Protein AF-A0A4V3CX20-F1 (afdb_monomer_lite)

Radius of gyration: 22.32 Å; chains: 1; bounding box: 98×39×60 Å

Secondary structure (DSSP, 8-state):
-------PPP----HHHHHHHHHHHHHHHHHHH---B--HHHHHHHHS-GGG----GGGGGGG--HHHHHHHHHHHTTS-HHHHHHHHHHHHHHHHHHHHHHHHHHHH-HHHHHHHHHHHHTSSHHHHHHHTBTBTHHHHHHHHHHHHH---HHHHHHHHHHHHHH-HHHHHHHHHHHHHHH--PPTTHHHHHHHHHHHHHHHHHHTSSSS---HHHHHTTSTTHHHHHHHHHHHHHHHHHHTTHHHHIIIII---HHHHHHHHHHHHHHHHHT-HHHHHHHHTHHHHHHHHHHHHHHHHHHHHH-HHHHHHHHHHHHHHHHHHHHHHHHHHHHHHHHHHHHHTTS---

pLDDT: mean 72.07, std 17.19, range [31.77, 97.44]

Organism: NCBI:txid70586

Sequence (349 aa):
MNTAHSVAPPRHPVGRHTHHLVILCLLAWLCLHGVAFTDFREFKLLLAPWSQVTLPPEKQYLYSSPWLAGLGRLVSTLLSPSLSYAALCALGLLLLASVLHKSFLREHGENEAWIAWLLLMATPLPMVWLQWIGKSDTYLLSAWLLMRLTNRPVIHAALAMVMVLCHRELALLILMMDVLLSRRLRPGTLVGALTGIGLMALYHHVVLEAAPMGRIAYATQDRWSIPLGNLSVWPAMLACSMSWFWITAIAFCRPGWRDAIVLLACMAVAAMTLDFTRVFGLLSMPWILDLLQRGVPAAAHAARTSRLWHAGIILLAIMPSAQLINFEVKGSRSLDNITMMLGAVHKTP

Foldseek 3Di:
DDDDPPPDPDDDPQQPVLVVVLVVCVVVVCVQQPFAADDLVVLVLLLPDLQPNDDDLQCVQVVLQVLLSVQLNVVCVPDPSVVSQVVQLVVLVVLLSVLLLVLLCVLPNRLLSSVLSLLVLLFCLVVLVRNHRSALQSVLNSLVSVCVVDQDLVSLLQSLLSNCSRPLVLSVLLLVLLCLLVVDDRHNNVNSSVVSVVVSVVCCPRRNDDDRCPLLNVCVVVVPPLLVVCVVCLVVLVCLRGPCSVVLLCVFVVDDVSLVVLVVVLSVVCSSNVNSNVSSSRSCPSVSVVSSSRRSVVLSVVVVVDVVSVVVSVVSSSPSSVVVCVCCVCVVVVVVVVCVVVVVPPDDD

Structure (mmCIF, N/CA/C/O backbone):
data_AF-A0A4V3CX20-F1
#
_entry.id   AF-A0A4V3CX20-F1
#
loop_
_atom_site.group_PDB
_atom_site.id
_atom_site.type_symbol
_atom_site.label_atom_id
_atom_site.label_alt_id
_atom_site.label_comp_id
_atom_site.label_asym_id
_atom_site.label_entity_id
_atom_site.label_seq_id
_atom_site.pdbx_PDB_ins_code
_atom_site.Cartn_x
_atom_site.Cartn_y
_atom_site.Cartn_z
_atom_site.occupancy
_atom_site.B_iso_or_equiv
_atom_site.auth_seq_id
_atom_site.auth_comp_id
_atom_site.auth_asym_id
_atom_site.auth_atom_id
_atom_site.pdbx_PDB_model_num
ATOM 1 N N . MET A 1 1 ? -46.475 4.917 34.624 1.00 40.53 1 MET A N 1
ATOM 2 C CA . MET A 1 1 ? -46.122 5.065 33.196 1.00 40.53 1 MET A CA 1
ATOM 3 C C . MET A 1 1 ? -45.064 6.155 33.095 1.00 40.53 1 MET A C 1
ATOM 5 O O . MET A 1 1 ? -45.414 7.318 33.191 1.00 40.53 1 MET A O 1
ATOM 9 N N . ASN A 1 2 ? -43.782 5.784 33.007 1.00 35.72 2 ASN A N 1
ATOM 10 C CA . ASN A 1 2 ? -42.674 6.731 32.829 1.00 35.72 2 ASN A CA 1
ATOM 11 C C . ASN A 1 2 ? -42.249 6.709 31.360 1.00 35.72 2 ASN A C 1
ATOM 13 O O . ASN A 1 2 ? -41.608 5.763 30.907 1.00 35.72 2 ASN A O 1
ATOM 17 N N . THR A 1 3 ? -42.627 7.742 30.613 1.00 43.41 3 THR A N 1
ATOM 18 C CA . THR A 1 3 ? -42.123 8.013 29.267 1.00 43.41 3 THR A CA 1
ATOM 19 C C . THR A 1 3 ? -40.720 8.596 29.385 1.00 43.41 3 THR A C 1
ATOM 21 O O . THR A 1 3 ? -40.540 9.795 29.589 1.00 43.41 3 THR A O 1
ATOM 24 N N . ALA A 1 4 ? -39.709 7.732 29.293 1.00 39.28 4 ALA A N 1
ATOM 25 C CA . ALA A 1 4 ? -38.327 8.157 29.143 1.00 39.28 4 ALA A CA 1
ATOM 26 C C . ALA A 1 4 ? -38.177 8.865 27.787 1.00 39.28 4 ALA A C 1
ATOM 28 O O . ALA A 1 4 ? -38.135 8.228 26.733 1.00 39.28 4 ALA A O 1
ATOM 29 N N . HIS A 1 5 ? -38.131 10.197 27.812 1.00 42.59 5 HIS A N 1
ATOM 30 C CA . HIS A 1 5 ? -37.746 10.997 26.659 1.00 42.59 5 HIS A CA 1
ATOM 31 C C . HIS A 1 5 ? -36.288 10.679 26.313 1.00 42.59 5 HIS A C 1
ATOM 33 O O . HIS A 1 5 ? -35.362 11.060 27.027 1.00 42.59 5 HIS A O 1
ATOM 39 N N . SER A 1 6 ? -36.091 9.957 25.210 1.00 38.28 6 SER A N 1
ATOM 40 C CA . SER A 1 6 ? -34.792 9.785 24.562 1.00 38.28 6 SER A CA 1
ATOM 41 C C . SER A 1 6 ? -34.316 11.165 24.093 1.00 38.28 6 SER A C 1
ATOM 43 O O . SER A 1 6 ? -34.732 11.657 23.041 1.00 38.28 6 SER A O 1
ATOM 45 N N . VAL A 1 7 ? -33.473 11.816 24.894 1.00 45.53 7 VAL A N 1
ATOM 46 C CA . VAL A 1 7 ? -32.754 13.025 24.488 1.00 45.53 7 VAL A CA 1
ATOM 47 C C . VAL A 1 7 ? -31.728 12.595 23.445 1.00 45.53 7 VAL A C 1
ATOM 49 O O . VAL A 1 7 ? -30.746 11.926 23.763 1.00 45.53 7 VAL A O 1
ATOM 52 N N . ALA A 1 8 ? -31.986 12.929 22.180 1.00 44.09 8 ALA A N 1
ATOM 53 C CA . ALA A 1 8 ? -31.024 12.707 21.112 1.00 44.09 8 ALA A CA 1
ATOM 54 C C . ALA A 1 8 ? -29.720 13.454 21.455 1.00 44.09 8 ALA A C 1
ATOM 56 O O . ALA A 1 8 ? -29.782 14.634 21.817 1.00 44.09 8 ALA A O 1
ATOM 57 N N . PRO A 1 9 ? -28.547 12.802 21.372 1.00 42.44 9 PRO A N 1
ATOM 58 C CA . PRO A 1 9 ? -27.292 13.441 21.730 1.00 42.44 9 PRO A CA 1
ATOM 59 C C . PRO A 1 9 ? -27.040 14.667 20.836 1.00 42.44 9 PRO A C 1
ATOM 61 O O . PRO A 1 9 ? -27.362 14.634 19.641 1.00 42.44 9 PRO A O 1
ATOM 64 N N . PRO A 1 10 ? -26.462 15.749 21.388 1.00 41.66 10 PRO A N 1
ATOM 65 C CA . PRO A 1 10 ? -26.184 16.960 20.632 1.00 41.66 10 PRO A CA 1
ATOM 66 C C . PRO A 1 10 ? -25.238 16.645 19.470 1.00 41.66 10 PRO A C 1
ATOM 68 O O . PRO A 1 10 ? -24.125 16.146 19.652 1.00 41.66 10 PRO A O 1
ATOM 71 N N . ARG A 1 11 ? -25.688 16.943 18.248 1.00 41.25 11 ARG A N 1
ATOM 72 C CA . ARG A 1 11 ? -24.854 16.891 17.046 1.00 41.25 11 ARG A CA 1
ATOM 73 C C . ARG A 1 11 ? -23.914 18.093 17.074 1.00 41.25 11 ARG A C 1
ATOM 75 O O . ARG A 1 11 ? -24.279 19.174 16.623 1.00 41.25 11 ARG A O 1
ATOM 82 N N . HIS A 1 12 ? -22.717 17.928 17.629 1.00 42.38 12 HIS A N 1
ATOM 83 C CA . HIS A 1 12 ? -21.677 18.939 17.466 1.00 42.38 12 HIS A CA 1
ATOM 84 C C . HIS A 1 12 ? -21.276 19.028 15.979 1.00 42.38 12 HIS A C 1
ATOM 86 O O . HIS A 1 12 ? -21.091 17.989 15.339 1.00 42.38 12 HIS A O 1
ATOM 92 N N . PRO A 1 13 ? -21.124 20.239 15.413 1.00 43.12 13 PRO A N 1
ATOM 93 C CA . PRO A 1 13 ? -20.721 20.447 14.025 1.00 43.12 13 PRO A CA 1
ATOM 94 C C . PRO A 1 13 ? -19.209 20.204 13.873 1.00 43.12 13 PRO A C 1
ATOM 96 O O . PRO A 1 13 ? -18.426 21.129 13.688 1.00 43.12 13 PRO A O 1
ATOM 99 N N . VAL A 1 14 ? -18.772 18.951 14.006 1.00 51.47 14 VAL A N 1
ATOM 100 C CA . VAL A 1 14 ? -17.345 18.570 13.971 1.00 51.47 14 VAL A CA 1
ATOM 101 C C . VAL A 1 14 ? -16.867 18.254 12.541 1.00 51.47 14 VAL A C 1
ATOM 103 O O . VAL A 1 14 ? -15.674 18.346 12.254 1.00 51.47 14 VAL A O 1
ATOM 106 N N . GLY A 1 15 ? -17.785 17.982 11.606 1.00 47.34 15 GLY A N 1
ATOM 107 C CA . GLY A 1 15 ? -17.471 17.418 10.285 1.00 47.34 15 GLY A CA 1
ATOM 108 C C . GLY A 1 15 ? -16.623 18.274 9.332 1.00 47.34 15 GLY A C 1
ATOM 109 O O . GLY A 1 15 ? -15.904 17.725 8.503 1.00 47.34 15 GLY A O 1
ATOM 110 N N . ARG A 1 16 ? -16.638 19.615 9.428 1.00 52.19 16 ARG A N 1
ATOM 111 C CA . ARG A 1 16 ? -15.792 20.468 8.556 1.00 52.19 16 ARG A CA 1
ATOM 112 C C . ARG A 1 16 ? -14.373 20.667 9.085 1.00 52.19 16 ARG A C 1
ATOM 114 O O . ARG A 1 16 ? -13.449 20.830 8.295 1.00 52.19 16 ARG A O 1
ATOM 121 N N . HIS A 1 17 ? -14.176 20.639 10.400 1.00 55.44 17 HIS A N 1
ATOM 122 C CA . HIS A 1 17 ? -12.866 20.912 10.998 1.00 55.44 17 HIS A CA 1
ATOM 123 C C . HIS A 1 17 ? -11.915 19.710 10.907 1.00 55.44 17 HIS A C 1
ATOM 125 O O . HIS A 1 17 ? -10.703 19.892 10.788 1.00 55.44 17 HIS A O 1
ATOM 131 N N . THR A 1 18 ? -12.449 18.488 10.883 1.00 57.91 18 THR A N 1
ATOM 132 C CA . THR A 1 18 ? -11.672 17.240 10.796 1.00 57.91 18 THR A CA 1
ATOM 133 C C . THR A 1 18 ? -10.906 17.096 9.482 1.00 57.91 18 THR A C 1
ATOM 135 O O . THR A 1 18 ? -9.748 16.685 9.505 1.00 57.91 18 THR A O 1
ATOM 138 N N . HIS A 1 19 ? -11.484 17.494 8.344 1.00 58.81 19 HIS A N 1
ATOM 139 C CA . HIS A 1 19 ? -10.785 17.463 7.052 1.00 58.81 19 HIS A CA 1
ATOM 140 C C . HIS A 1 19 ? -9.561 18.390 7.019 1.00 58.81 19 HIS A C 1
ATOM 142 O O . HIS A 1 19 ? -8.488 17.976 6.580 1.00 58.81 19 HIS A O 1
ATOM 148 N N . HIS A 1 20 ? -9.693 19.622 7.521 1.00 66.06 20 HIS A N 1
ATOM 149 C CA . HIS A 1 20 ? -8.578 20.571 7.576 1.00 66.06 20 HIS A CA 1
ATOM 150 C C . HIS A 1 20 ? -7.470 20.104 8.522 1.00 66.06 20 HIS A C 1
ATOM 152 O O . HIS A 1 20 ? -6.298 20.242 8.189 1.00 66.06 20 HIS A O 1
ATOM 158 N N . LEU A 1 21 ? -7.824 19.496 9.659 1.00 63.50 21 LEU A N 1
ATOM 159 C CA . LEU A 1 21 ? -6.859 18.925 10.602 1.00 63.50 21 LEU A CA 1
ATOM 160 C C . LEU A 1 21 ? -6.081 17.751 10.002 1.00 63.50 21 LEU A C 1
ATOM 162 O O . LEU A 1 21 ? -4.868 17.706 10.155 1.00 63.50 21 LEU A O 1
ATOM 166 N N . VAL A 1 22 ? -6.737 16.843 9.271 1.00 63.81 22 VAL A N 1
ATOM 167 C CA . VAL A 1 22 ? -6.047 15.735 8.584 1.00 63.81 22 VAL A CA 1
ATOM 168 C C . VAL A 1 22 ? -5.058 16.268 7.547 1.00 63.81 22 VAL A C 1
ATOM 170 O O . VAL A 1 22 ? -3.918 15.810 7.507 1.00 63.81 22 VAL A O 1
ATOM 173 N N . ILE A 1 23 ? -5.463 17.263 6.750 1.00 68.56 23 ILE A N 1
ATOM 174 C CA . ILE A 1 23 ? -4.584 17.909 5.765 1.00 68.56 23 ILE A CA 1
ATOM 175 C C . ILE A 1 23 ? -3.411 18.604 6.463 1.00 68.56 23 ILE A C 1
ATOM 177 O O . ILE A 1 23 ? -2.271 18.416 6.056 1.00 68.56 23 ILE A O 1
ATOM 181 N N . LEU A 1 24 ? -3.665 19.365 7.530 1.00 66.88 24 LEU A N 1
ATOM 182 C CA . LEU A 1 24 ? -2.620 20.044 8.299 1.00 66.88 24 LEU A CA 1
ATOM 183 C C . LEU A 1 24 ? -1.659 19.054 8.961 1.00 66.88 24 LEU A C 1
ATOM 185 O O . LEU A 1 24 ? -0.458 19.290 8.926 1.00 66.88 24 LEU A O 1
ATOM 189 N N . CYS A 1 25 ? -2.149 17.939 9.509 1.00 63.06 25 CYS A N 1
ATOM 190 C CA . CYS A 1 25 ? -1.306 16.874 10.044 1.00 63.06 25 CYS A CA 1
ATOM 191 C C . CYS A 1 25 ? -0.443 16.255 8.945 1.00 63.06 25 CYS A C 1
ATOM 193 O O . CYS A 1 25 ? 0.761 16.164 9.130 1.00 63.06 25 CYS A O 1
ATOM 195 N N . LEU A 1 26 ? -1.021 15.895 7.794 1.00 65.06 26 LEU A N 1
ATOM 196 C CA . LEU A 1 26 ? -0.272 15.372 6.645 1.00 65.06 26 LEU A CA 1
ATOM 197 C C . LEU A 1 26 ? 0.789 16.363 6.155 1.00 65.06 26 LEU A C 1
ATOM 199 O O . LEU A 1 26 ? 1.921 15.960 5.924 1.00 65.06 26 LEU A O 1
ATOM 203 N N . LEU A 1 27 ? 0.452 17.649 6.028 1.00 66.50 27 LEU A N 1
ATOM 204 C CA . LEU A 1 27 ? 1.383 18.692 5.592 1.00 66.50 27 LEU A CA 1
ATOM 205 C C . LEU A 1 27 ? 2.490 18.942 6.617 1.00 66.50 27 LEU A C 1
ATOM 207 O O . LEU A 1 27 ? 3.657 18.951 6.247 1.00 66.50 27 LEU A O 1
ATOM 211 N N . ALA A 1 28 ? 2.148 19.100 7.898 1.00 61.78 28 ALA A N 1
ATOM 212 C CA . ALA A 1 28 ? 3.130 19.266 8.967 1.00 61.78 28 ALA A CA 1
ATOM 213 C C . ALA A 1 28 ? 4.075 18.062 9.029 1.00 61.78 28 ALA A C 1
ATOM 215 O O . ALA A 1 28 ? 5.284 18.220 9.161 1.00 61.78 28 ALA A O 1
ATOM 216 N N . TRP A 1 29 ? 3.526 16.864 8.863 1.00 62.47 29 TRP A N 1
ATOM 217 C CA . TRP A 1 29 ? 4.267 15.616 8.877 1.00 62.47 29 TRP A CA 1
ATOM 218 C C . TRP A 1 29 ? 5.169 15.464 7.631 1.00 62.47 29 TRP A C 1
ATOM 220 O O . TRP A 1 29 ? 6.343 15.126 7.768 1.00 62.47 29 TRP A O 1
ATOM 230 N N . LEU A 1 30 ? 4.701 15.847 6.434 1.00 62.62 30 LEU A N 1
ATOM 231 C CA . LEU A 1 30 ? 5.526 15.959 5.217 1.00 62.62 30 LEU A CA 1
ATOM 232 C C . LEU A 1 30 ? 6.663 16.984 5.376 1.00 62.62 30 LEU A C 1
ATOM 234 O O . LEU A 1 30 ? 7.795 16.712 4.979 1.00 62.62 30 LEU A O 1
ATOM 238 N N . CYS A 1 31 ? 6.385 18.152 5.965 1.00 57.69 31 CYS A N 1
ATOM 239 C CA . CYS A 1 31 ? 7.386 19.193 6.211 1.00 57.69 31 CYS A CA 1
ATOM 240 C C . CYS A 1 31 ? 8.447 18.761 7.234 1.00 57.69 31 CYS A C 1
ATOM 242 O O . CYS A 1 31 ? 9.615 19.102 7.071 1.00 57.69 31 CYS A O 1
ATOM 244 N N . LEU A 1 32 ? 8.053 18.020 8.274 1.00 49.81 32 LEU A N 1
ATOM 245 C CA . LEU A 1 32 ? 8.958 17.552 9.328 1.00 49.81 32 LEU A CA 1
ATOM 246 C C . LEU A 1 32 ? 9.881 16.417 8.869 1.00 49.81 32 LEU A C 1
ATOM 248 O O . LEU A 1 32 ? 10.988 16.295 9.392 1.00 49.81 32 LEU A O 1
ATOM 252 N N . HIS A 1 33 ? 9.438 15.575 7.931 1.00 45.16 33 HIS A N 1
ATOM 253 C CA . HIS A 1 33 ? 10.165 14.353 7.560 1.00 45.16 33 HIS A CA 1
ATOM 254 C C . HIS A 1 33 ? 10.791 14.388 6.166 1.00 45.16 33 HIS A C 1
ATOM 256 O O . HIS A 1 33 ? 11.693 13.599 5.892 1.00 45.16 33 HIS A O 1
ATOM 262 N N . GLY A 1 34 ? 10.384 15.331 5.314 1.00 40.91 34 GLY A N 1
ATOM 263 C CA . GLY A 1 34 ? 10.832 15.388 3.929 1.00 40.91 34 GLY A CA 1
ATOM 264 C C . GLY A 1 34 ? 10.252 14.251 3.083 1.00 40.91 34 GLY A C 1
ATOM 265 O O . GLY A 1 34 ? 9.611 13.328 3.578 1.00 40.91 34 GLY A O 1
ATOM 266 N N . VAL A 1 35 ? 10.458 14.333 1.770 1.00 49.09 35 VAL A N 1
ATOM 267 C CA . VAL A 1 35 ? 10.030 13.307 0.813 1.00 49.09 35 VAL A CA 1
ATOM 268 C C . VAL A 1 35 ? 11.269 12.720 0.155 1.00 49.09 35 VAL A C 1
ATOM 270 O O . VAL A 1 35 ? 11.997 13.429 -0.539 1.00 49.09 35 VAL A O 1
ATOM 273 N N . ALA A 1 36 ? 11.498 11.425 0.358 1.00 44.78 36 ALA A N 1
ATOM 274 C CA . ALA A 1 36 ? 12.501 10.682 -0.387 1.00 44.78 36 ALA A CA 1
ATOM 275 C C . ALA A 1 36 ? 11.850 10.158 -1.671 1.00 44.78 36 ALA A C 1
ATOM 277 O O . ALA A 1 36 ? 11.030 9.243 -1.664 1.00 44.78 36 ALA A O 1
ATOM 278 N N . PHE A 1 37 ? 12.185 10.791 -2.792 1.00 52.16 37 PHE A N 1
ATOM 279 C CA . PHE A 1 37 ? 11.779 10.301 -4.101 1.00 52.16 37 PHE A CA 1
ATOM 280 C C . PHE A 1 37 ? 12.699 9.158 -4.511 1.00 52.16 37 PHE A C 1
ATOM 282 O O . PHE A 1 37 ? 13.922 9.277 -4.426 1.00 52.16 37 PHE A O 1
ATOM 289 N N . THR A 1 38 ? 12.123 8.079 -5.031 1.00 57.31 38 THR A N 1
ATOM 290 C CA . THR A 1 38 ? 12.925 7.084 -5.747 1.00 57.31 38 THR A CA 1
ATOM 291 C C . THR A 1 38 ? 13.560 7.692 -6.999 1.00 57.31 38 THR A C 1
ATOM 293 O O . THR A 1 38 ? 13.106 8.722 -7.506 1.00 57.31 38 THR A O 1
ATOM 296 N N . ASP A 1 39 ? 14.682 7.117 -7.437 1.00 65.81 39 ASP A N 1
ATOM 297 C CA . ASP A 1 39 ? 15.584 7.753 -8.396 1.00 65.81 39 ASP A CA 1
ATOM 298 C C . ASP A 1 39 ? 14.867 8.045 -9.729 1.00 65.81 39 ASP A C 1
ATOM 300 O O . ASP A 1 39 ? 14.518 7.154 -10.502 1.00 65.81 39 ASP A O 1
ATOM 304 N N . PHE A 1 40 ? 14.645 9.331 -10.009 1.00 71.62 40 PHE A N 1
ATOM 305 C CA . PHE A 1 40 ? 14.033 9.836 -11.241 1.00 71.62 40 PHE A CA 1
ATOM 306 C C . PHE A 1 40 ? 14.725 9.311 -12.512 1.00 71.62 40 PHE A C 1
ATOM 308 O O . PHE A 1 40 ? 14.101 9.222 -13.575 1.00 71.62 40 PHE A O 1
ATOM 315 N N . ARG A 1 41 ? 16.009 8.940 -12.421 1.00 71.69 41 ARG A N 1
ATOM 316 C CA . ARG A 1 41 ? 16.748 8.305 -13.518 1.00 71.69 41 ARG A CA 1
ATOM 317 C C . ARG A 1 41 ? 16.142 6.951 -13.887 1.00 71.69 41 ARG A C 1
ATOM 319 O O . ARG A 1 41 ? 15.973 6.683 -15.073 1.00 71.69 41 ARG A O 1
ATOM 326 N N . GLU A 1 42 ? 15.739 6.154 -12.900 1.00 70.44 42 GLU A N 1
ATOM 327 C CA . GLU A 1 42 ? 15.059 4.869 -13.107 1.00 70.44 42 GLU A CA 1
ATOM 328 C C . GLU A 1 42 ? 13.700 5.062 -13.789 1.00 70.44 42 GLU A C 1
ATOM 330 O O . GLU A 1 42 ? 13.357 4.339 -14.722 1.00 70.44 42 GLU A O 1
ATOM 335 N N . PHE A 1 43 ? 12.944 6.086 -13.377 1.00 75.75 43 PHE A N 1
ATOM 336 C CA . PHE A 1 43 ? 11.669 6.418 -14.014 1.00 75.75 43 PHE A CA 1
ATOM 337 C C . PHE A 1 43 ? 11.846 6.771 -15.497 1.00 75.75 43 PHE A C 1
ATOM 339 O O . PHE A 1 43 ? 11.089 6.286 -16.332 1.00 75.75 43 PHE A O 1
ATOM 346 N N . LYS A 1 44 ? 12.872 7.556 -15.854 1.00 78.69 44 LYS A N 1
ATOM 347 C CA . LYS A 1 44 ? 13.166 7.884 -17.261 1.00 78.69 44 LYS A CA 1
ATOM 348 C C . LYS A 1 44 ? 13.471 6.652 -18.109 1.00 78.69 44 LYS A C 1
ATOM 350 O O . LYS A 1 44 ? 13.015 6.596 -19.249 1.00 78.69 44 LYS A O 1
ATOM 355 N N . LEU A 1 45 ? 14.209 5.681 -17.568 1.00 76.25 45 LEU A N 1
ATOM 356 C CA . LEU A 1 45 ? 14.510 4.432 -18.276 1.00 76.25 45 LEU A CA 1
ATOM 357 C C . LEU A 1 45 ? 13.226 3.665 -18.621 1.00 76.25 45 LEU A C 1
ATOM 359 O O . LEU A 1 45 ? 13.096 3.155 -19.727 1.00 76.25 45 LEU A O 1
ATOM 363 N N . LEU A 1 46 ? 12.239 3.666 -17.721 1.00 73.50 46 LEU A N 1
ATOM 364 C CA . LEU A 1 46 ? 10.940 3.016 -17.937 1.00 73.50 46 LEU A CA 1
ATOM 365 C C . LEU A 1 46 ? 10.051 3.704 -18.988 1.00 73.50 46 LEU A C 1
ATOM 367 O O . LEU A 1 46 ? 9.109 3.090 -19.500 1.00 73.50 46 LEU A O 1
ATOM 371 N N . LEU A 1 47 ? 10.326 4.968 -19.324 1.00 80.62 47 LEU A N 1
ATOM 372 C CA . LEU A 1 47 ? 9.601 5.685 -20.376 1.00 80.62 47 LEU A CA 1
ATOM 373 C C . LEU A 1 47 ? 10.078 5.304 -21.784 1.00 80.62 47 LEU A C 1
ATOM 375 O O . LEU A 1 47 ? 9.301 5.433 -22.734 1.00 80.62 47 LEU A O 1
ATOM 379 N N . ALA A 1 48 ? 11.311 4.803 -21.926 1.00 76.75 48 ALA A N 1
ATOM 380 C CA . ALA A 1 48 ? 11.861 4.371 -23.210 1.00 76.75 48 ALA A CA 1
ATOM 381 C C . ALA A 1 48 ? 10.987 3.276 -23.852 1.00 76.75 48 ALA A C 1
ATOM 383 O O . ALA A 1 48 ? 10.358 2.512 -23.109 1.00 76.75 48 ALA A O 1
ATOM 384 N N . PRO A 1 49 ? 10.895 3.194 -25.203 1.00 74.69 49 PRO A N 1
ATOM 385 C CA . PRO A 1 49 ? 10.251 2.096 -25.941 1.00 74.69 49 PRO A CA 1
ATOM 386 C C . PRO A 1 49 ? 10.528 0.746 -25.275 1.00 74.69 49 PRO A C 1
ATOM 388 O O . PRO A 1 49 ? 11.679 0.449 -25.001 1.00 74.69 49 PRO A O 1
ATOM 391 N N . TRP A 1 50 ? 9.501 -0.052 -24.964 1.00 73.94 50 TRP A N 1
ATOM 392 C CA . TRP A 1 50 ? 9.684 -1.307 -24.212 1.00 73.94 50 TRP A CA 1
ATOM 393 C C . TRP A 1 50 ? 10.647 -2.273 -24.907 1.00 73.94 50 TRP A C 1
ATOM 395 O O . TRP A 1 50 ? 11.425 -2.936 -24.240 1.00 73.94 50 TRP A O 1
ATOM 405 N N . SER A 1 51 ? 10.681 -2.251 -26.239 1.00 67.88 51 SER A N 1
ATOM 406 C CA . SER A 1 51 ? 11.649 -2.977 -27.067 1.00 67.88 51 SER A CA 1
ATOM 407 C C . SER A 1 51 ? 13.093 -2.457 -26.980 1.00 67.88 51 SER A C 1
ATOM 409 O O . SER A 1 51 ? 13.975 -3.010 -27.621 1.00 67.88 51 SER A O 1
ATOM 411 N N . GLN A 1 52 ? 13.332 -1.354 -26.270 1.00 67.94 52 GLN A N 1
ATOM 412 C CA . GLN A 1 52 ? 14.630 -0.693 -26.094 1.00 67.94 52 GLN A CA 1
ATOM 413 C C . GLN A 1 52 ? 15.034 -0.609 -24.613 1.00 67.94 52 GLN A C 1
ATOM 415 O O . GLN A 1 52 ? 16.060 -0.013 -24.289 1.00 67.94 52 GLN A O 1
ATOM 420 N N . VAL A 1 53 ? 14.236 -1.174 -23.698 1.00 69.88 53 VAL A N 1
ATOM 421 C CA . VAL A 1 53 ? 14.566 -1.215 -22.269 1.00 69.88 53 VAL A CA 1
ATOM 422 C C . VAL A 1 53 ? 15.564 -2.350 -22.032 1.00 69.88 53 VAL A C 1
ATOM 424 O O . VAL A 1 53 ? 15.201 -3.452 -21.639 1.00 69.88 53 VAL A O 1
ATOM 427 N N . THR A 1 54 ? 16.848 -2.079 -22.258 1.00 67.12 54 THR A N 1
ATOM 428 C CA . THR A 1 54 ? 17.938 -2.983 -21.868 1.00 67.12 54 THR A CA 1
ATOM 429 C C . THR A 1 54 ? 18.369 -2.663 -20.442 1.00 67.12 54 THR A C 1
ATOM 431 O O . THR A 1 54 ? 19.095 -1.696 -20.195 1.00 67.12 54 THR A O 1
ATOM 434 N N . LEU A 1 55 ? 17.891 -3.458 -19.487 1.00 66.44 55 LEU A N 1
ATOM 435 C CA . LEU A 1 55 ? 18.287 -3.368 -18.084 1.00 66.44 55 LEU A CA 1
ATOM 436 C C . LEU A 1 55 ? 19.267 -4.496 -17.746 1.00 66.44 55 LEU A C 1
ATOM 438 O O . LEU A 1 55 ? 19.022 -5.634 -18.156 1.00 66.44 55 LEU A O 1
ATOM 442 N N . PRO A 1 56 ? 20.322 -4.223 -16.954 1.00 66.44 56 PRO A N 1
ATOM 443 C CA . PRO A 1 56 ? 21.189 -5.276 -16.443 1.00 66.44 56 PRO A CA 1
ATOM 444 C C . PRO A 1 56 ? 20.355 -6.356 -15.728 1.00 66.44 56 PRO A C 1
ATOM 446 O O . PRO A 1 56 ? 19.483 -5.979 -14.930 1.00 66.44 56 PRO A O 1
ATOM 449 N N . PRO A 1 57 ? 20.570 -7.661 -15.992 1.00 67.62 57 PRO A N 1
ATOM 450 C CA . PRO A 1 57 ? 19.763 -8.755 -15.438 1.00 67.62 57 PRO A CA 1
ATOM 451 C C . PRO A 1 57 ? 19.591 -8.683 -13.917 1.00 67.62 57 PRO A C 1
ATOM 453 O O . PRO A 1 57 ? 18.504 -8.911 -13.385 1.00 67.62 57 PRO A O 1
ATOM 456 N N . GLU A 1 58 ? 20.645 -8.275 -13.214 1.00 63.47 58 GLU A N 1
ATOM 457 C CA . GLU A 1 58 ? 20.677 -8.122 -11.765 1.00 63.47 58 GLU A CA 1
ATOM 458 C C . GLU A 1 58 ? 19.819 -6.963 -11.245 1.00 63.47 58 GLU A C 1
ATOM 460 O O . GLU A 1 58 ? 19.501 -6.937 -10.065 1.00 63.47 58 GLU A O 1
ATOM 465 N N . LYS A 1 59 ? 19.402 -6.018 -12.096 1.00 63.91 59 LYS A N 1
ATOM 466 C CA . LYS A 1 59 ? 18.530 -4.892 -11.718 1.00 63.91 59 LYS A CA 1
ATOM 467 C C . LYS A 1 59 ? 17.092 -5.063 -12.182 1.00 63.91 59 LYS A C 1
ATOM 469 O O . LYS A 1 59 ? 16.226 -4.342 -11.694 1.00 63.91 59 LYS A O 1
ATOM 474 N N . GLN A 1 60 ? 16.800 -6.011 -13.072 1.00 68.12 60 GLN A N 1
ATOM 475 C CA . GLN A 1 60 ? 15.457 -6.199 -13.634 1.00 68.12 60 GLN A CA 1
ATOM 476 C C . GLN A 1 60 ? 14.381 -6.439 -12.564 1.00 68.12 60 GLN A C 1
ATOM 478 O O . GLN A 1 60 ? 13.246 -5.986 -12.720 1.00 68.12 60 GLN A O 1
ATOM 483 N N . TYR A 1 61 ? 14.731 -7.064 -11.432 1.00 65.94 61 TYR A N 1
ATOM 484 C CA . TYR A 1 61 ? 13.791 -7.277 -10.325 1.00 65.94 61 TYR A CA 1
ATOM 485 C C . TYR A 1 61 ? 13.235 -5.962 -9.743 1.00 65.94 61 TYR A C 1
ATOM 487 O O . TYR A 1 61 ? 12.094 -5.937 -9.276 1.00 65.94 61 TYR A O 1
ATOM 495 N N . LEU A 1 62 ? 13.993 -4.858 -9.816 1.00 65.25 62 LEU A N 1
ATOM 496 C CA . LEU A 1 62 ? 13.570 -3.524 -9.363 1.00 65.25 62 LEU A CA 1
ATOM 497 C C . LEU A 1 62 ? 12.506 -2.892 -10.277 1.00 65.25 62 LEU A C 1
ATOM 499 O O . LEU A 1 62 ? 11.797 -1.980 -9.849 1.00 65.25 62 LEU A O 1
ATOM 503 N N . TYR A 1 63 ? 12.371 -3.403 -11.503 1.00 70.06 63 TYR A N 1
ATOM 504 C CA . TYR A 1 63 ? 11.460 -2.930 -12.554 1.00 70.06 63 TYR A CA 1
ATOM 505 C C . TYR A 1 63 ? 10.349 -3.936 -12.863 1.00 70.06 63 TYR A C 1
ATOM 507 O O . TYR A 1 63 ? 9.660 -3.848 -13.880 1.00 70.06 63 TYR A O 1
ATOM 515 N N . SER A 1 64 ? 10.164 -4.898 -11.961 1.00 69.94 64 SER A N 1
ATOM 516 C CA . SER A 1 64 ? 9.181 -5.966 -12.095 1.00 69.94 64 SER A CA 1
ATOM 517 C C . SER A 1 64 ? 7.730 -5.479 -12.023 1.00 69.94 64 SER A C 1
ATOM 519 O O . SER A 1 64 ? 6.852 -6.243 -12.409 1.00 69.94 64 SER A O 1
ATOM 521 N N . SER A 1 65 ? 7.479 -4.237 -11.584 1.00 78.69 65 SER A N 1
ATOM 522 C CA . SER A 1 65 ? 6.153 -3.606 -11.544 1.00 78.69 65 SER A CA 1
ATOM 523 C C . SER A 1 65 ? 5.783 -2.959 -12.891 1.00 78.69 65 SER A C 1
ATOM 525 O O . SER A 1 65 ? 6.261 -1.858 -13.192 1.00 78.69 65 SER A O 1
ATOM 527 N N . PRO A 1 66 ? 4.900 -3.575 -13.702 1.00 83.75 66 PRO A N 1
ATOM 528 C CA . PRO A 1 66 ? 4.397 -2.961 -14.932 1.00 83.75 66 PRO A CA 1
ATOM 529 C C . PRO A 1 66 ? 3.520 -1.727 -14.694 1.00 83.75 66 PRO A C 1
ATOM 531 O O . PRO A 1 66 ? 3.376 -0.900 -15.596 1.00 83.75 66 PRO A O 1
ATOM 534 N N . TRP A 1 67 ? 2.911 -1.585 -13.510 1.00 87.75 67 TRP A N 1
ATOM 535 C CA . TRP A 1 67 ? 1.900 -0.553 -13.265 1.00 87.75 67 TRP A CA 1
ATOM 536 C C . TRP A 1 67 ? 2.443 0.866 -13.441 1.00 87.75 67 TRP A C 1
ATOM 538 O O . TRP A 1 67 ? 1.901 1.658 -14.214 1.00 87.75 67 TRP A O 1
ATOM 548 N N . LEU A 1 68 ? 3.539 1.185 -12.748 1.00 82.88 68 LEU A N 1
ATOM 549 C CA . LEU A 1 68 ? 4.113 2.527 -12.800 1.00 82.88 68 LEU A CA 1
ATOM 550 C C . LEU A 1 68 ? 4.738 2.824 -14.166 1.00 82.88 68 LEU A C 1
ATOM 552 O O . LEU A 1 68 ? 4.632 3.951 -14.638 1.00 82.88 68 LEU A O 1
ATOM 556 N N . ALA A 1 69 ? 5.342 1.826 -14.816 1.00 80.25 69 ALA A N 1
ATOM 557 C CA . ALA A 1 69 ? 5.890 1.978 -16.161 1.00 80.25 69 ALA A CA 1
ATOM 558 C C . ALA A 1 69 ? 4.784 2.299 -17.183 1.00 80.25 69 ALA A C 1
ATOM 560 O O . ALA A 1 69 ? 4.918 3.230 -17.978 1.00 80.25 69 ALA A O 1
ATOM 561 N N . GLY A 1 70 ? 3.664 1.569 -17.129 1.00 84.56 70 GLY A N 1
ATOM 562 C CA . GLY A 1 70 ? 2.507 1.798 -17.995 1.00 84.56 70 GLY A CA 1
ATOM 563 C C . GLY A 1 70 ? 1.862 3.167 -17.772 1.00 84.56 70 GLY A C 1
ATOM 564 O O . GLY A 1 70 ? 1.671 3.919 -18.729 1.00 84.56 70 GLY A O 1
ATOM 565 N N . LEU A 1 71 ? 1.586 3.527 -16.513 1.00 87.00 71 LEU A N 1
ATOM 566 C CA . LEU A 1 71 ? 1.042 4.847 -16.171 1.00 87.00 71 LEU A CA 1
ATOM 567 C C . LEU A 1 71 ? 2.005 5.982 -16.532 1.00 87.00 71 LEU A C 1
ATOM 569 O O . LEU A 1 71 ? 1.576 6.985 -17.096 1.00 87.00 71 LEU A O 1
ATOM 573 N N . GLY A 1 72 ? 3.297 5.811 -16.239 1.00 85.62 72 GLY A N 1
ATOM 574 C CA . GLY A 1 72 ? 4.370 6.741 -16.592 1.00 85.62 72 GLY A CA 1
ATOM 575 C C . GLY A 1 72 ? 4.335 7.100 -18.063 1.00 85.62 72 GLY A C 1
ATOM 576 O O . GLY A 1 72 ? 4.223 8.271 -18.407 1.00 85.62 72 GLY A O 1
ATOM 577 N N . ARG A 1 73 ? 4.335 6.083 -18.925 1.00 84.88 73 ARG A N 1
ATOM 578 C CA . ARG A 1 73 ? 4.278 6.255 -20.379 1.00 84.88 73 ARG A CA 1
ATOM 579 C C . ARG A 1 73 ? 3.025 6.976 -20.838 1.00 84.88 73 ARG A C 1
ATOM 581 O O . ARG A 1 73 ? 3.132 7.906 -21.629 1.00 84.88 73 ARG A O 1
ATOM 588 N N . LEU A 1 74 ? 1.860 6.576 -20.329 1.00 89.62 74 LEU A N 1
ATOM 589 C CA . LEU A 1 74 ? 0.594 7.206 -20.690 1.00 89.62 74 LEU A CA 1
ATOM 590 C C . LEU A 1 74 ? 0.597 8.696 -20.327 1.00 89.62 74 LEU A C 1
ATOM 592 O O . LEU A 1 74 ? 0.283 9.531 -21.169 1.00 89.62 74 LEU A O 1
ATOM 596 N N . VAL A 1 75 ? 1.023 9.045 -19.112 1.00 88.06 75 VAL A N 1
ATOM 597 C CA . VAL A 1 75 ? 1.089 10.443 -18.657 1.00 88.06 75 VAL A CA 1
ATOM 598 C C . VAL A 1 75 ? 2.167 11.235 -19.409 1.00 88.06 75 VAL A C 1
ATOM 600 O O . VAL A 1 75 ? 1.949 12.397 -19.749 1.00 88.06 75 VAL A O 1
ATOM 603 N N . SER A 1 76 ? 3.296 10.607 -19.747 1.00 88.12 76 SER A N 1
ATOM 604 C CA . SER A 1 76 ? 4.382 11.238 -20.509 1.00 88.12 76 SER A CA 1
ATOM 605 C C . SER A 1 76 ? 4.057 11.509 -21.979 1.00 88.12 76 SER A C 1
ATOM 607 O O . SER A 1 76 ? 4.822 12.205 -22.639 1.00 88.12 76 SER A O 1
ATOM 609 N N . THR A 1 77 ? 2.916 11.037 -22.496 1.00 89.25 77 THR A N 1
ATOM 610 C CA . THR A 1 77 ? 2.397 11.523 -23.790 1.00 89.25 77 THR A CA 1
ATOM 611 C C . THR A 1 77 ? 1.883 12.964 -23.714 1.00 89.25 77 THR A C 1
ATOM 613 O O . THR A 1 77 ? 1.801 13.636 -24.738 1.00 89.25 77 THR A O 1
ATOM 616 N N . LEU A 1 78 ? 1.556 13.445 -22.509 1.00 92.12 78 LEU A N 1
ATOM 617 C CA . LEU A 1 78 ? 0.957 14.760 -22.267 1.00 92.12 78 LEU A CA 1
ATOM 618 C C . LEU A 1 78 ? 1.893 15.712 -21.512 1.00 92.12 78 LEU A C 1
ATOM 620 O O . LEU A 1 78 ? 1.775 16.928 -21.647 1.00 92.12 78 LEU A O 1
ATOM 624 N N . LEU A 1 79 ? 2.798 15.175 -20.692 1.00 90.00 79 LEU A N 1
ATOM 625 C CA . LEU A 1 79 ? 3.665 15.938 -19.795 1.00 90.00 79 LEU A CA 1
ATOM 626 C C . LEU A 1 79 ? 5.139 15.587 -20.007 1.00 90.00 79 LEU A C 1
ATOM 628 O O . LEU A 1 79 ? 5.484 14.484 -20.423 1.00 90.00 79 LEU A O 1
ATOM 632 N N . SER A 1 80 ? 6.037 16.497 -19.621 1.00 86.69 80 SER A N 1
ATOM 633 C CA . SER A 1 80 ? 7.465 16.173 -19.550 1.00 86.69 80 SER A CA 1
ATOM 634 C C . SER A 1 80 ? 7.722 15.032 -18.545 1.00 86.69 80 SER A C 1
ATOM 636 O O . SER A 1 80 ? 6.923 14.831 -17.621 1.00 86.69 80 SER A O 1
ATOM 638 N N . PRO A 1 81 ? 8.837 14.285 -18.652 1.00 81.69 81 PRO A N 1
ATOM 639 C CA . PRO A 1 81 ? 9.143 13.193 -17.725 1.00 81.69 81 PRO A CA 1
ATOM 640 C C . PRO A 1 81 ? 9.158 13.612 -16.249 1.00 81.69 81 PRO A C 1
ATOM 642 O O . PRO A 1 81 ? 8.665 12.881 -15.395 1.00 81.69 81 PRO A O 1
ATOM 645 N N . SER A 1 82 ? 9.688 14.798 -15.930 1.00 82.31 82 SER A N 1
ATOM 646 C CA . SER A 1 82 ? 9.727 15.312 -14.553 1.00 82.31 82 SER A CA 1
ATOM 647 C C . SER A 1 82 ? 8.333 15.617 -14.015 1.00 82.31 82 SER A C 1
ATOM 649 O O . SER A 1 82 ? 8.012 15.222 -12.895 1.00 82.31 82 SER A O 1
ATOM 651 N N . LEU A 1 83 ? 7.488 16.262 -14.823 1.00 83.62 83 LEU A N 1
ATOM 652 C CA . LEU A 1 83 ? 6.104 16.551 -14.454 1.00 83.62 83 LEU A CA 1
ATOM 653 C C . LEU A 1 83 ? 5.268 15.273 -14.354 1.00 83.62 83 LEU A C 1
ATOM 655 O O . LEU A 1 83 ? 4.469 15.148 -13.433 1.00 83.62 83 LEU A O 1
ATOM 659 N N . SER A 1 84 ? 5.497 14.301 -15.240 1.00 85.19 84 SER A N 1
ATOM 660 C CA . SER A 1 84 ? 4.854 12.983 -15.188 1.00 85.19 84 SER A CA 1
ATOM 661 C C . SER A 1 84 ? 5.188 12.256 -13.888 1.00 85.19 84 SER A C 1
ATOM 663 O O . SER A 1 84 ? 4.294 11.763 -13.206 1.00 85.19 84 SER A O 1
ATOM 665 N N . TYR A 1 85 ? 6.471 12.231 -13.515 1.00 82.38 85 TYR A N 1
ATOM 666 C CA . TYR A 1 85 ? 6.919 11.603 -12.277 1.00 82.38 85 TYR A CA 1
ATOM 667 C C . TYR A 1 85 ? 6.313 12.281 -11.045 1.00 82.38 85 TYR A C 1
ATOM 669 O O . TYR A 1 85 ? 5.719 11.615 -10.200 1.00 82.38 85 TYR A O 1
ATOM 677 N N . ALA A 1 86 ? 6.388 13.614 -10.974 1.00 83.38 86 ALA A N 1
ATOM 678 C CA . ALA A 1 86 ? 5.806 14.383 -9.878 1.00 83.38 86 ALA A CA 1
ATOM 679 C C . ALA A 1 86 ? 4.288 14.163 -9.764 1.00 83.38 86 ALA A C 1
ATOM 681 O O . ALA A 1 86 ? 3.780 13.935 -8.665 1.00 83.38 86 ALA A O 1
ATOM 682 N N . ALA A 1 87 ? 3.575 14.165 -10.894 1.00 85.38 87 ALA A N 1
ATOM 683 C CA . ALA A 1 87 ? 2.139 13.919 -10.941 1.00 85.38 87 ALA A CA 1
ATOM 684 C C . ALA A 1 87 ? 1.781 12.511 -10.448 1.00 85.38 87 ALA A C 1
ATOM 686 O O . ALA A 1 87 ? 0.839 12.361 -9.674 1.00 85.38 87 ALA A O 1
ATOM 687 N N . LEU A 1 88 ? 2.543 11.483 -10.832 1.00 87.12 88 LEU A N 1
ATOM 688 C CA . LEU A 1 88 ? 2.313 10.109 -10.377 1.00 87.12 88 LEU A CA 1
ATOM 689 C C . LEU A 1 88 ? 2.648 9.912 -8.896 1.00 87.12 88 LEU A C 1
ATOM 691 O O . LEU A 1 88 ? 1.931 9.194 -8.199 1.00 87.12 88 LEU A O 1
ATOM 695 N N . CYS A 1 89 ? 3.687 10.563 -8.379 1.00 84.94 89 CYS A N 1
ATOM 696 C CA . CYS A 1 89 ? 3.971 10.567 -6.945 1.00 84.94 89 CYS A CA 1
ATOM 697 C C . CYS A 1 89 ? 2.822 11.215 -6.157 1.00 84.94 89 CYS A C 1
ATOM 699 O O . CYS A 1 89 ? 2.305 10.621 -5.208 1.00 84.94 89 CYS A O 1
ATOM 701 N N . ALA A 1 90 ? 2.379 12.399 -6.590 1.00 85.31 90 ALA A N 1
ATOM 702 C CA . ALA A 1 90 ? 1.272 13.115 -5.966 1.00 85.31 90 ALA A CA 1
ATOM 703 C C . ALA A 1 90 ? -0.034 12.312 -6.034 1.00 85.31 90 ALA A C 1
ATOM 705 O O . ALA A 1 90 ? -0.725 12.179 -5.027 1.00 85.31 90 ALA A O 1
ATOM 706 N N . LEU A 1 91 ? -0.344 11.717 -7.189 1.00 89.44 91 LEU A N 1
ATOM 707 C CA . LEU A 1 91 ? -1.538 10.898 -7.382 1.00 89.44 91 LEU A CA 1
ATOM 708 C C . LEU A 1 91 ? -1.560 9.697 -6.433 1.00 89.44 91 LEU A C 1
ATOM 710 O O . LEU A 1 91 ? -2.580 9.462 -5.790 1.00 89.44 91 LEU A O 1
ATOM 714 N N . GLY A 1 92 ? -0.451 8.962 -6.312 1.00 88.50 92 GLY A N 1
ATOM 715 C CA . GLY A 1 92 ? -0.364 7.802 -5.422 1.00 88.50 92 GLY A CA 1
ATOM 716 C C . GLY A 1 92 ? -0.598 8.170 -3.954 1.00 88.50 92 GLY A C 1
ATOM 717 O O . GLY A 1 92 ? -1.365 7.500 -3.264 1.00 88.50 92 GLY A O 1
ATOM 718 N N . LEU A 1 93 ? 0.003 9.269 -3.487 1.00 85.75 93 LEU A N 1
ATOM 719 C CA . LEU A 1 93 ? -0.172 9.759 -2.115 1.00 85.75 93 LEU A CA 1
ATOM 720 C C . LEU A 1 93 ? -1.584 10.277 -1.851 1.00 85.75 93 LEU A C 1
ATOM 722 O O . LEU A 1 93 ? -2.188 9.924 -0.838 1.00 85.75 93 LEU A O 1
ATOM 726 N N . LEU A 1 94 ? -2.120 11.095 -2.759 1.00 88.56 94 LEU A N 1
ATOM 727 C CA . LEU A 1 94 ? -3.470 11.639 -2.635 1.00 88.56 94 LEU A CA 1
ATOM 728 C C . LEU A 1 94 ? -4.510 10.524 -2.655 1.00 88.56 94 LEU A C 1
ATOM 730 O O . LEU A 1 94 ? -5.450 10.557 -1.859 1.00 88.56 94 LEU A O 1
ATOM 734 N N . LEU A 1 95 ? -4.332 9.523 -3.520 1.00 90.94 95 LEU A N 1
ATOM 735 C CA . LEU A 1 95 ? -5.201 8.358 -3.570 1.00 90.94 95 LEU A CA 1
ATOM 736 C C . LEU A 1 95 ? -5.133 7.578 -2.253 1.00 90.94 95 LEU A C 1
ATOM 738 O O . LEU A 1 95 ? -6.179 7.330 -1.654 1.00 90.94 95 LEU A O 1
ATOM 742 N N . LEU A 1 96 ? -3.930 7.270 -1.758 1.00 89.75 96 LEU A N 1
ATOM 743 C CA . LEU A 1 96 ? -3.752 6.540 -0.502 1.00 89.75 96 LEU A CA 1
ATOM 744 C C . LEU A 1 96 ? -4.408 7.278 0.666 1.00 89.75 96 LEU A C 1
ATOM 746 O O . LEU A 1 96 ? -5.235 6.698 1.369 1.00 89.75 96 LEU A O 1
ATOM 750 N N . ALA A 1 97 ? -4.104 8.567 0.830 1.00 88.06 97 ALA A N 1
ATOM 751 C CA . ALA A 1 97 ? -4.668 9.389 1.892 1.00 88.06 97 ALA A CA 1
ATOM 752 C C . ALA A 1 97 ? -6.199 9.476 1.798 1.00 88.06 97 ALA A C 1
ATOM 754 O O . ALA A 1 97 ? -6.893 9.301 2.800 1.00 88.06 97 ALA A O 1
ATOM 755 N N . SER A 1 98 ? -6.745 9.677 0.596 1.00 89.75 98 SER A N 1
ATOM 756 C CA . SER A 1 98 ? -8.194 9.803 0.384 1.00 89.75 98 SER A CA 1
ATOM 757 C C . SER A 1 98 ? -8.938 8.509 0.700 1.00 89.75 98 SER A C 1
ATOM 759 O O . SER A 1 98 ? -9.972 8.519 1.372 1.00 89.75 98 SER A O 1
ATOM 761 N N . VAL A 1 99 ? -8.422 7.377 0.223 1.00 91.31 99 VAL A N 1
ATOM 762 C CA . VAL A 1 99 ? -9.062 6.070 0.404 1.00 91.31 99 VAL A CA 1
ATOM 763 C C . VAL A 1 99 ? -8.934 5.606 1.854 1.00 91.31 99 VAL A C 1
ATOM 765 O O . VAL A 1 99 ? -9.898 5.085 2.419 1.00 91.31 99 VAL A O 1
ATOM 768 N N . LEU A 1 100 ? -7.787 5.843 2.488 1.00 89.88 100 LEU A N 1
ATOM 769 C CA . LEU A 1 100 ? -7.581 5.569 3.906 1.00 89.88 100 LEU A CA 1
ATOM 770 C C . LEU A 1 100 ? -8.525 6.408 4.776 1.00 89.88 100 LEU A C 1
ATOM 772 O O . LEU A 1 100 ? -9.228 5.862 5.623 1.00 89.88 100 LEU A O 1
ATOM 776 N N . HIS A 1 101 ? -8.634 7.712 4.500 1.00 89.25 101 HIS A N 1
ATOM 777 C CA . HIS A 1 101 ? -9.574 8.588 5.195 1.00 89.25 101 HIS A CA 1
ATOM 778 C C . HIS A 1 101 ? -11.019 8.104 5.034 1.00 89.25 101 HIS A C 1
ATOM 780 O O . HIS A 1 101 ? -11.748 7.987 6.016 1.00 89.25 101 HIS A O 1
ATOM 786 N N . LYS A 1 102 ? -11.420 7.740 3.811 1.00 89.69 102 LYS A N 1
ATOM 787 C CA . LYS A 1 102 ? -12.752 7.188 3.542 1.00 89.69 102 LYS A CA 1
ATOM 788 C C . LYS A 1 102 ? -12.994 5.852 4.255 1.00 89.69 102 LYS A C 1
ATOM 790 O O . LYS A 1 102 ? -14.123 5.584 4.658 1.00 89.69 102 LYS A O 1
ATOM 795 N N . SER A 1 103 ? -11.956 5.035 4.429 1.00 89.31 103 SER A N 1
ATOM 796 C CA . SER A 1 103 ? -12.023 3.784 5.197 1.00 89.31 103 SER A CA 1
ATOM 797 C C . SER A 1 103 ? -12.288 4.060 6.672 1.00 89.31 103 SER A C 1
ATOM 799 O O . SER A 1 103 ? -13.251 3.526 7.216 1.00 89.31 103 SER A O 1
ATOM 801 N N . PHE A 1 104 ? -11.544 4.986 7.279 1.00 89.25 104 PHE A N 1
ATOM 802 C CA . PHE A 1 104 ? -11.789 5.393 8.662 1.00 89.25 104 PHE A CA 1
ATOM 803 C C . PHE A 1 104 ? -13.163 6.032 8.859 1.00 89.25 104 PHE A C 1
ATOM 805 O O . PHE A 1 104 ? -13.856 5.693 9.814 1.00 89.25 104 PHE A O 1
ATOM 812 N N . LEU A 1 105 ? -13.608 6.892 7.938 1.00 87.88 105 LEU A N 1
ATOM 813 C CA . LEU A 1 105 ? -14.956 7.462 7.993 1.00 87.88 105 LEU A CA 1
ATOM 814 C C . LEU A 1 105 ? -16.043 6.385 7.931 1.00 87.88 105 LEU A C 1
ATOM 816 O O . LEU A 1 105 ? -17.019 6.463 8.672 1.00 87.88 105 LEU A O 1
ATOM 820 N N . ARG A 1 106 ? -15.884 5.379 7.062 1.00 87.75 106 ARG A N 1
ATOM 821 C CA . ARG A 1 106 ? -16.853 4.283 6.934 1.00 87.75 106 ARG A CA 1
ATOM 822 C C . ARG A 1 106 ? -16.928 3.429 8.200 1.00 87.75 106 ARG A C 1
ATOM 824 O O . ARG A 1 106 ? -18.008 2.950 8.527 1.00 87.75 106 ARG A O 1
ATOM 831 N N . GLU A 1 107 ? -15.796 3.196 8.856 1.00 85.62 107 GLU A N 1
ATOM 832 C CA . GLU A 1 107 ? -15.695 2.263 9.984 1.00 85.62 107 GLU A CA 1
ATOM 833 C C . GLU A 1 107 ? -15.987 2.923 11.339 1.00 85.62 107 GLU A C 1
ATOM 835 O O . GLU A 1 107 ? -16.553 2.273 12.213 1.00 85.62 107 GLU A O 1
ATOM 840 N N . HIS A 1 108 ? -15.666 4.210 11.499 1.00 84.38 108 HIS A N 1
ATOM 841 C CA . HIS A 1 108 ? -15.701 4.908 12.792 1.00 84.38 108 HIS A CA 1
ATOM 842 C C . HIS A 1 108 ? -16.580 6.171 12.810 1.00 84.38 108 HIS A C 1
ATOM 844 O O . HIS A 1 108 ? -16.896 6.706 13.871 1.00 84.38 108 HIS A O 1
A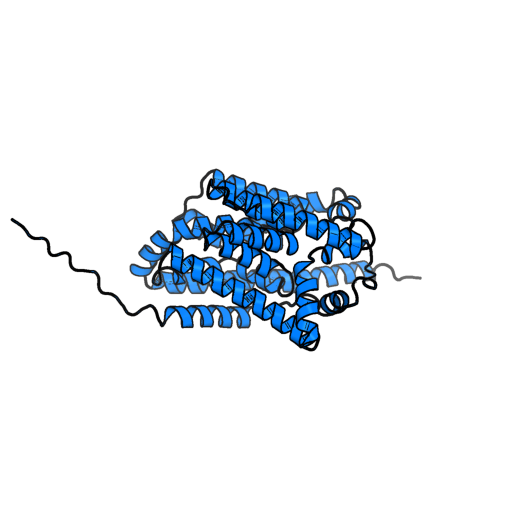TOM 850 N N . GLY A 1 109 ? -17.007 6.671 11.648 1.00 84.75 109 GLY A N 1
ATOM 851 C CA . GLY A 1 109 ? -17.694 7.959 11.541 1.00 84.75 109 GLY A CA 1
ATOM 852 C C . GLY A 1 109 ? -16.761 9.166 11.726 1.00 84.75 109 GLY A C 1
ATOM 853 O O . GLY A 1 109 ? -15.583 9.040 12.061 1.00 84.75 109 GLY A O 1
ATOM 854 N N . GLU A 1 110 ? -17.288 10.372 11.490 1.00 82.19 110 GLU A N 1
ATOM 855 C CA . GLU A 1 110 ? -16.489 11.612 11.434 1.00 82.19 110 GLU A CA 1
ATOM 856 C C . GLU A 1 110 ? -15.742 11.925 12.739 1.00 82.19 110 GLU A C 1
ATOM 858 O O . GLU A 1 110 ? -14.592 12.364 12.711 1.00 82.19 110 GLU A O 1
ATOM 863 N N . ASN A 1 111 ? -16.381 11.670 13.884 1.00 77.19 111 ASN A N 1
ATOM 864 C CA . ASN A 1 111 ? -15.847 12.031 15.199 1.00 77.19 111 ASN A CA 1
ATOM 865 C C . ASN A 1 111 ? -14.689 11.142 15.660 1.00 77.19 111 ASN A C 1
ATOM 867 O O . ASN A 1 111 ? -13.920 11.561 16.518 1.00 77.19 111 ASN A O 1
ATOM 871 N N . GLU A 1 112 ? -14.567 9.928 15.129 1.00 83.56 112 GLU A N 1
ATOM 872 C CA . GLU A 1 112 ? -13.562 8.950 15.561 1.00 83.56 112 GLU A CA 1
ATOM 873 C C . GLU A 1 112 ? -12.510 8.686 14.470 1.00 83.56 112 GLU A C 1
ATOM 875 O O . GLU A 1 112 ? -11.398 8.251 14.771 1.00 83.56 112 GLU A O 1
ATOM 880 N N . ALA A 1 113 ? -12.789 9.051 13.213 1.00 84.38 113 ALA A N 1
ATOM 881 C CA . ALA A 1 113 ? -11.835 8.924 12.113 1.00 84.38 113 ALA A CA 1
ATOM 882 C C . ALA A 1 113 ? -10.536 9.722 12.329 1.00 84.38 113 ALA A C 1
ATOM 884 O O . ALA A 1 113 ? -9.470 9.278 11.904 1.00 84.38 113 ALA A O 1
ATOM 885 N N . TRP A 1 114 ? -10.584 10.880 13.002 1.00 80.38 114 TRP A N 1
ATOM 886 C CA . TRP A 1 114 ? -9.364 11.641 13.313 1.00 80.38 114 TRP A CA 1
ATOM 887 C C . TRP A 1 114 ? -8.482 10.921 14.347 1.00 80.38 114 TRP A C 1
ATOM 889 O O . TRP A 1 114 ? -7.259 10.993 14.256 1.00 80.38 114 TRP A O 1
ATOM 899 N N . ILE A 1 115 ? -9.082 10.176 15.284 1.00 80.88 115 ILE A N 1
ATOM 900 C CA . ILE A 1 115 ? -8.351 9.367 16.271 1.00 80.88 115 ILE A CA 1
ATOM 901 C C . ILE A 1 115 ? -7.631 8.234 15.556 1.00 80.88 115 ILE A C 1
ATOM 903 O O . ILE A 1 115 ? -6.448 8.016 15.797 1.00 80.88 115 ILE A O 1
ATOM 907 N N . ALA A 1 116 ? -8.318 7.562 14.628 1.00 84.38 116 ALA A N 1
ATOM 908 C CA . ALA A 1 116 ? -7.706 6.538 13.787 1.00 84.38 116 ALA A CA 1
ATOM 909 C C . ALA A 1 116 ? -6.501 7.095 13.007 1.00 84.38 116 ALA A C 1
ATOM 911 O O . ALA A 1 116 ? -5.440 6.473 12.991 1.00 84.38 116 ALA A O 1
ATOM 912 N N . TRP A 1 117 ? -6.629 8.302 12.439 1.00 83.25 117 TRP A N 1
ATOM 913 C CA . TRP A 1 117 ? -5.520 8.999 11.784 1.00 83.25 117 TRP A CA 1
ATOM 914 C C . TRP A 1 117 ? -4.351 9.280 12.725 1.00 83.25 117 TRP A C 1
ATOM 916 O O . TRP A 1 117 ? -3.214 9.007 12.354 1.00 83.25 117 TRP A O 1
ATOM 926 N N . LEU A 1 118 ? -4.594 9.794 13.932 1.00 77.25 118 LEU A N 1
ATOM 927 C CA . LEU A 1 118 ? -3.510 10.062 14.879 1.00 77.25 118 LEU A CA 1
ATOM 928 C C . LEU A 1 118 ? -2.809 8.790 15.345 1.00 77.25 118 LEU A C 1
ATOM 930 O O . LEU A 1 118 ? -1.585 8.761 15.422 1.00 77.25 118 LEU A O 1
ATOM 934 N N . LEU A 1 119 ? -3.571 7.736 15.634 1.00 78.56 119 LEU A N 1
ATOM 935 C CA . LEU A 1 119 ? -3.005 6.452 16.029 1.00 78.56 119 LEU A CA 1
ATOM 936 C C . LEU A 1 119 ? -2.174 5.835 14.899 1.00 78.56 119 LEU A C 1
ATOM 938 O O . LEU A 1 119 ? -1.123 5.261 15.168 1.00 78.56 119 LEU A O 1
ATOM 942 N N . LEU A 1 120 ? -2.604 5.999 13.644 1.00 81.44 120 LEU A N 1
ATOM 943 C CA . LEU A 1 120 ? -1.813 5.602 12.484 1.00 81.44 120 LEU A CA 1
ATOM 944 C C . LEU A 1 120 ? -0.543 6.453 12.337 1.00 81.44 120 LEU A C 1
ATOM 946 O O . LEU A 1 120 ? 0.527 5.911 12.081 1.00 81.44 120 LEU A O 1
ATOM 950 N N . MET A 1 121 ? -0.641 7.771 12.520 1.00 76.56 121 MET A N 1
ATOM 951 C CA . MET A 1 121 ? 0.507 8.687 12.456 1.00 76.56 121 MET A CA 1
ATOM 952 C C . MET A 1 121 ? 1.507 8.479 13.598 1.00 76.56 121 MET A C 1
ATOM 954 O O . MET A 1 121 ? 2.669 8.837 13.457 1.00 76.56 121 MET A O 1
ATOM 958 N N . ALA A 1 122 ? 1.084 7.852 14.699 1.00 71.62 122 ALA A N 1
ATOM 959 C CA . ALA A 1 122 ? 1.967 7.397 15.771 1.00 71.62 122 ALA A CA 1
ATOM 960 C C . ALA A 1 122 ? 2.756 6.124 15.437 1.00 71.62 122 ALA A C 1
ATOM 962 O O . ALA A 1 122 ? 3.636 5.718 16.199 1.00 71.62 122 ALA A O 1
ATOM 963 N N . THR A 1 123 ? 2.467 5.491 14.303 1.00 72.31 123 THR A N 1
ATOM 964 C CA . THR A 1 123 ? 3.275 4.389 13.781 1.00 72.31 123 THR A CA 1
ATOM 965 C C . THR A 1 123 ? 4.378 4.942 12.870 1.00 72.31 123 THR A C 1
ATOM 967 O O . THR A 1 123 ? 4.203 5.994 12.260 1.00 72.31 123 THR A O 1
ATOM 970 N N . PRO A 1 124 ? 5.503 4.233 12.691 1.00 65.94 124 PRO A N 1
ATOM 971 C CA . PRO A 1 124 ? 6.513 4.603 11.696 1.00 65.94 124 PRO A CA 1
ATOM 972 C C . PRO A 1 124 ? 6.050 4.309 10.256 1.00 65.94 124 PRO A C 1
ATOM 974 O O . PRO A 1 124 ? 6.761 4.600 9.297 1.00 65.94 124 PRO A O 1
ATOM 977 N N . LEU A 1 125 ? 4.852 3.742 10.085 1.00 72.50 125 LEU A N 1
ATOM 978 C CA . LEU A 1 125 ? 4.292 3.315 8.810 1.00 72.50 125 LEU A CA 1
ATOM 979 C C . LEU A 1 125 ? 4.227 4.430 7.763 1.00 72.50 125 LEU A C 1
ATOM 981 O O . LEU A 1 125 ? 4.660 4.198 6.632 1.00 72.50 125 LEU A O 1
ATOM 985 N N . PRO A 1 126 ? 3.749 5.644 8.099 1.00 74.56 126 PRO A N 1
ATOM 986 C CA . PRO A 1 126 ? 3.695 6.703 7.113 1.00 74.56 126 PRO A CA 1
ATOM 987 C C . PRO A 1 126 ? 5.105 7.094 6.658 1.00 74.56 126 PRO A C 1
ATOM 989 O O . PRO A 1 126 ? 5.279 7.389 5.478 1.00 74.56 126 PRO A O 1
ATOM 992 N N . MET A 1 127 ? 6.126 7.030 7.537 1.00 68.25 127 MET A N 1
ATOM 993 C CA . MET A 1 127 ? 7.524 7.327 7.166 1.00 68.25 127 MET A CA 1
ATOM 994 C C . MET A 1 127 ? 8.027 6.359 6.112 1.00 68.25 127 MET A C 1
ATOM 996 O O . MET A 1 127 ? 8.606 6.787 5.117 1.00 68.25 127 MET A O 1
ATOM 1000 N N . VAL A 1 128 ? 7.737 5.070 6.298 1.00 68.44 128 VAL A N 1
ATOM 1001 C CA . VAL A 1 128 ? 8.041 4.058 5.290 1.00 68.44 128 VAL A CA 1
ATOM 1002 C C . VAL A 1 128 ? 7.375 4.437 3.970 1.00 68.44 128 VAL A C 1
ATOM 1004 O O . VAL A 1 128 ? 8.043 4.485 2.945 1.00 68.44 128 VAL A O 1
ATOM 1007 N N . TRP A 1 129 ? 6.090 4.799 3.961 1.00 72.88 129 TRP A N 1
ATOM 1008 C CA . TRP A 1 129 ? 5.421 5.199 2.716 1.00 72.88 129 TRP A CA 1
ATOM 1009 C C . TRP A 1 129 ? 6.073 6.403 2.030 1.00 72.88 129 TRP A C 1
ATOM 1011 O O . TRP A 1 129 ? 6.113 6.430 0.801 1.00 72.88 129 TRP A O 1
ATOM 1021 N N . LEU A 1 130 ? 6.607 7.367 2.791 1.00 68.38 130 LEU A N 1
ATOM 1022 C CA . LEU A 1 130 ? 7.319 8.511 2.216 1.00 68.38 130 LEU A CA 1
ATOM 1023 C C . LEU A 1 130 ? 8.688 8.164 1.639 1.00 68.38 130 LEU A C 1
ATOM 1025 O O . LEU A 1 130 ? 9.103 8.806 0.678 1.00 68.38 130 LEU A O 1
ATOM 1029 N N . GLN A 1 131 ? 9.382 7.175 2.203 1.00 66.75 131 GLN A N 1
ATOM 1030 C CA . GLN A 1 131 ? 10.672 6.710 1.682 1.00 66.75 131 GLN A CA 1
ATOM 1031 C C . GLN A 1 131 ? 10.542 6.031 0.317 1.00 66.75 131 GLN A C 1
ATOM 1033 O O . GLN A 1 131 ? 11.477 6.037 -0.480 1.00 66.75 131 GLN A O 1
ATOM 1038 N N . TRP A 1 132 ? 9.370 5.461 0.035 1.00 67.56 132 TRP A N 1
ATOM 1039 C CA . TRP A 1 132 ? 9.094 4.723 -1.197 1.00 67.56 132 TRP A CA 1
ATOM 1040 C C . TRP A 1 132 ? 8.201 5.505 -2.170 1.00 67.56 132 TRP A C 1
ATOM 1042 O O . TRP A 1 132 ? 7.586 4.920 -3.069 1.00 67.56 132 TRP A O 1
ATOM 1052 N N . ILE A 1 133 ? 8.136 6.837 -2.034 1.00 71.94 133 ILE A N 1
ATOM 1053 C CA . ILE A 1 133 ? 7.430 7.685 -2.998 1.00 71.94 133 ILE A CA 1
ATOM 1054 C C . ILE A 1 133 ? 8.076 7.528 -4.374 1.00 71.94 133 ILE A C 1
ATOM 1056 O O . ILE A 1 133 ? 9.295 7.608 -4.535 1.00 71.94 133 ILE A O 1
ATOM 1060 N N . GLY A 1 134 ? 7.231 7.288 -5.376 1.00 67.19 134 GLY A N 1
ATOM 1061 C CA . GLY A 1 134 ? 7.662 6.994 -6.740 1.00 67.19 134 GLY A CA 1
ATOM 1062 C C . GLY A 1 134 ? 7.824 5.506 -7.047 1.00 67.19 134 GLY A C 1
ATOM 1063 O O . GLY A 1 134 ? 8.122 5.168 -8.186 1.00 67.19 134 GLY A O 1
ATOM 1064 N N . LYS A 1 135 ? 7.558 4.604 -6.092 1.00 79.06 135 LYS A N 1
ATOM 1065 C CA . LYS A 1 135 ? 7.296 3.179 -6.362 1.00 79.06 135 LYS A CA 1
ATOM 1066 C C . LYS A 1 135 ? 5.789 2.897 -6.346 1.00 79.06 135 LYS A C 1
ATOM 1068 O O . LYS A 1 135 ? 4.968 3.741 -5.991 1.00 79.06 135 LYS A O 1
ATOM 1073 N N . SER A 1 136 ? 5.402 1.690 -6.756 1.00 86.31 136 SER A N 1
ATOM 1074 C CA . SER A 1 136 ? 3.991 1.293 -6.899 1.00 86.31 136 SER A CA 1
ATOM 1075 C C . SER A 1 136 ? 3.282 0.953 -5.577 1.00 86.31 136 SER A C 1
ATOM 1077 O O . SER A 1 136 ? 2.123 0.550 -5.597 1.00 86.31 136 SER A O 1
ATOM 1079 N N . ASP A 1 137 ? 3.937 1.125 -4.428 1.00 85.75 137 ASP A N 1
ATOM 1080 C CA . ASP A 1 137 ? 3.426 0.668 -3.127 1.00 85.75 137 ASP A CA 1
ATOM 1081 C C . ASP A 1 137 ? 2.225 1.470 -2.630 1.00 85.75 137 ASP A C 1
ATOM 1083 O O . ASP A 1 137 ? 1.269 0.911 -2.091 1.00 85.75 137 ASP A O 1
ATOM 1087 N N . THR A 1 138 ? 2.227 2.783 -2.866 1.00 87.75 138 THR A N 1
ATOM 1088 C CA . THR A 1 138 ? 1.083 3.642 -2.530 1.00 87.75 138 THR A CA 1
ATOM 1089 C C . THR A 1 138 ? -0.154 3.243 -3.335 1.00 87.75 138 THR A C 1
ATOM 1091 O O . THR A 1 138 ? -1.259 3.206 -2.793 1.00 87.75 138 THR A O 1
ATOM 1094 N N . TYR A 1 139 ? 0.028 2.851 -4.599 1.00 91.19 139 TYR A N 1
ATOM 1095 C CA . TYR A 1 139 ? -1.033 2.327 -5.461 1.00 91.19 139 TYR A CA 1
ATOM 1096 C C . TYR A 1 139 ? -1.515 0.945 -5.015 1.00 91.19 139 TYR A C 1
ATOM 1098 O O . TYR A 1 139 ? -2.723 0.717 -4.966 1.00 91.19 139 TYR A O 1
ATOM 1106 N N . LEU A 1 140 ? -0.594 0.054 -4.633 1.00 92.69 140 LEU A N 1
ATOM 1107 C CA . LEU A 1 140 ? -0.900 -1.267 -4.082 1.00 92.69 140 LEU A CA 1
ATOM 1108 C C . LEU A 1 140 ? -1.825 -1.158 -2.861 1.00 92.69 140 LEU A C 1
ATOM 1110 O O . LEU A 1 140 ? -2.898 -1.765 -2.837 1.00 92.69 140 LEU A O 1
ATOM 1114 N N . LEU A 1 141 ? -1.436 -0.349 -1.869 1.00 91.56 141 LEU A N 1
ATOM 1115 C CA . LEU A 1 141 ? -2.236 -0.142 -0.659 1.00 91.56 141 LEU A CA 1
ATOM 1116 C C . LEU A 1 141 ? -3.559 0.559 -0.956 1.00 91.56 141 LEU A C 1
ATOM 1118 O O . LEU A 1 141 ? -4.595 0.165 -0.423 1.00 91.56 141 LEU A O 1
ATOM 1122 N N . SER A 1 142 ? -3.547 1.564 -1.832 1.00 93.00 142 SER A N 1
ATOM 1123 C CA . SER A 1 142 ? -4.766 2.259 -2.253 1.00 93.00 142 SER A CA 1
ATOM 1124 C C . SER A 1 142 ? -5.773 1.308 -2.890 1.00 93.00 142 SER A C 1
ATOM 1126 O O . SER A 1 142 ? -6.959 1.358 -2.567 1.00 93.00 142 SER A O 1
ATOM 1128 N N . ALA A 1 143 ? -5.312 0.424 -3.780 1.00 95.38 143 ALA A N 1
ATOM 1129 C CA . ALA A 1 143 ? -6.160 -0.557 -4.438 1.00 95.38 143 ALA A CA 1
ATOM 1130 C C . ALA A 1 143 ? -6.747 -1.550 -3.427 1.00 95.38 143 ALA A C 1
ATOM 1132 O O . ALA A 1 143 ? -7.955 -1.792 -3.443 1.00 95.38 143 ALA A O 1
ATOM 1133 N N . TRP A 1 144 ? -5.934 -2.047 -2.493 1.00 95.19 144 TRP A N 1
ATOM 1134 C CA . TRP A 1 144 ? -6.407 -2.912 -1.412 1.00 95.19 144 TRP A CA 1
ATOM 1135 C C . TRP A 1 144 ? -7.458 -2.225 -0.521 1.00 95.19 144 TRP A C 1
ATOM 1137 O O . TRP A 1 144 ? -8.527 -2.786 -0.268 1.00 95.19 144 TRP A O 1
ATOM 1147 N N . LEU A 1 145 ? -7.214 -0.984 -0.094 1.00 93.75 145 LEU A N 1
ATOM 1148 C CA . LEU A 1 145 ? -8.178 -0.213 0.695 1.00 93.75 145 LEU A CA 1
ATOM 1149 C C . LEU A 1 145 ? -9.474 0.045 -0.092 1.00 93.75 145 LEU A C 1
ATOM 1151 O O . LEU A 1 145 ? -10.572 -0.127 0.438 1.00 93.75 145 LEU A O 1
ATOM 1155 N N . LEU A 1 146 ? -9.382 0.380 -1.384 1.00 94.88 146 LEU A N 1
ATOM 1156 C CA . LEU A 1 146 ? -10.550 0.540 -2.257 1.00 94.88 146 LEU A CA 1
ATOM 1157 C C . LEU A 1 146 ? -11.358 -0.756 -2.366 1.00 94.88 146 LEU A C 1
ATOM 1159 O O . LEU A 1 146 ? -12.590 -0.701 -2.373 1.00 94.88 146 LEU A O 1
ATOM 1163 N N . MET A 1 147 ? -10.698 -1.920 -2.385 1.00 94.25 147 MET A N 1
ATOM 1164 C CA . MET A 1 147 ? -11.393 -3.209 -2.346 1.00 94.25 147 MET A CA 1
ATOM 1165 C C . MET A 1 147 ? -12.193 -3.376 -1.059 1.00 94.25 147 MET A C 1
ATOM 1167 O O . MET A 1 147 ? -13.228 -4.031 -1.079 1.00 94.25 147 MET A O 1
ATOM 1171 N N . ARG A 1 148 ? -11.743 -2.822 0.074 1.00 91.56 148 ARG A N 1
ATOM 1172 C CA . ARG A 1 148 ? -12.510 -2.848 1.334 1.00 91.56 148 ARG A CA 1
ATOM 1173 C C . ARG A 1 148 ? -13.722 -1.928 1.291 1.00 91.56 148 ARG A C 1
ATOM 1175 O O . ARG A 1 148 ? -14.713 -2.176 1.977 1.00 91.56 148 ARG A O 1
ATOM 1182 N N . LEU A 1 149 ? -13.669 -0.887 0.464 1.00 91.50 149 LEU A N 1
ATOM 1183 C CA . LEU A 1 149 ? -14.718 0.119 0.332 1.00 91.50 149 LEU A CA 1
ATOM 1184 C C . LEU A 1 149 ? -15.860 -0.256 -0.619 1.00 91.50 149 LEU A C 1
ATOM 1186 O O . LEU A 1 149 ? -16.891 0.414 -0.616 1.00 91.50 149 LEU A O 1
ATOM 1190 N N . THR A 1 150 ? -15.703 -1.313 -1.409 1.00 91.31 150 THR A N 1
ATOM 1191 C CA . THR A 1 150 ? -16.690 -1.759 -2.395 1.00 91.31 150 THR A CA 1
ATOM 1192 C C . THR A 1 150 ? -17.149 -3.183 -2.106 1.00 91.31 150 THR A C 1
ATOM 1194 O O . THR A 1 150 ? -16.467 -3.945 -1.435 1.00 91.31 150 THR A O 1
ATOM 1197 N N . ASN A 1 151 ? -18.329 -3.539 -2.610 1.00 90.12 151 ASN A N 1
ATOM 1198 C CA . ASN A 1 151 ? -18.840 -4.914 -2.593 1.00 90.12 151 ASN A CA 1
ATOM 1199 C C . ASN A 1 151 ? -18.988 -5.482 -4.016 1.00 90.12 151 ASN A C 1
ATOM 1201 O O . ASN A 1 151 ? -19.478 -6.595 -4.189 1.00 90.12 151 ASN A O 1
ATOM 1205 N N . ARG A 1 152 ? -18.620 -4.714 -5.052 1.00 95.25 152 ARG A N 1
ATOM 1206 C CA . ARG A 1 152 ? -18.853 -5.090 -6.453 1.00 95.25 152 ARG A CA 1
ATOM 1207 C C . ARG A 1 152 ? -17.755 -6.051 -6.943 1.00 95.25 152 ARG A C 1
ATOM 1209 O O . ARG A 1 152 ? -16.600 -5.626 -6.997 1.00 95.25 152 ARG A O 1
ATOM 1216 N N . PRO A 1 153 ? -18.087 -7.281 -7.387 1.00 96.00 153 PRO A N 1
ATOM 1217 C CA . PRO A 1 153 ? -17.092 -8.285 -7.786 1.00 96.00 153 PRO A CA 1
ATOM 1218 C C . PRO A 1 153 ? -16.158 -7.835 -8.913 1.00 96.00 153 PRO A C 1
ATOM 1220 O O . PRO A 1 153 ? -14.957 -8.079 -8.864 1.00 96.00 153 PRO A O 1
ATOM 1223 N N . VAL A 1 154 ? -16.698 -7.122 -9.906 1.00 96.88 154 VAL A N 1
ATOM 1224 C CA . VAL A 1 154 ? -15.917 -6.590 -11.036 1.00 96.88 154 VAL A CA 1
ATOM 1225 C C . VAL A 1 154 ? -14.857 -5.597 -10.556 1.00 96.88 154 VAL A C 1
ATOM 1227 O O . VAL A 1 154 ? -13.722 -5.626 -11.021 1.00 96.88 154 VAL A O 1
ATOM 1230 N N . ILE A 1 155 ? -15.199 -4.757 -9.574 1.00 96.06 155 ILE A N 1
ATOM 1231 C CA . ILE A 1 155 ? -14.252 -3.797 -8.999 1.00 96.06 155 ILE A CA 1
ATOM 1232 C C . ILE A 1 155 ? -13.176 -4.537 -8.195 1.00 96.06 155 ILE A C 1
ATOM 1234 O O . ILE A 1 155 ? -12.008 -4.184 -8.295 1.00 96.06 155 ILE A O 1
ATOM 1238 N N . HIS A 1 156 ? -13.524 -5.595 -7.454 1.00 95.56 156 HIS A N 1
ATOM 1239 C CA . HIS A 1 156 ? -12.514 -6.426 -6.787 1.00 95.56 156 HIS A CA 1
ATOM 1240 C C . HIS A 1 156 ? -11.559 -7.094 -7.768 1.00 95.56 156 HIS A C 1
ATOM 1242 O O . HIS A 1 156 ? -10.364 -7.119 -7.498 1.00 95.56 156 HIS A O 1
ATOM 1248 N N . ALA A 1 157 ? -12.062 -7.612 -8.891 1.00 97.44 157 ALA A N 1
ATOM 1249 C CA . ALA A 1 157 ? -11.215 -8.204 -9.919 1.00 97.44 157 ALA A CA 1
ATOM 1250 C C . ALA A 1 157 ? -10.241 -7.165 -10.495 1.00 97.44 157 ALA A C 1
ATOM 1252 O O . ALA A 1 157 ? -9.036 -7.402 -10.526 1.00 97.44 157 ALA A O 1
ATOM 1253 N N . ALA A 1 158 ? -10.741 -5.982 -10.862 1.00 97.31 158 ALA A N 1
ATOM 1254 C CA . ALA A 1 158 ? -9.904 -4.902 -11.374 1.00 97.31 158 ALA A CA 1
ATOM 1255 C C . ALA A 1 158 ? -8.844 -4.454 -10.353 1.00 97.31 158 ALA A C 1
ATOM 1257 O O . ALA A 1 158 ? -7.670 -4.341 -10.689 1.00 97.31 158 ALA A O 1
ATOM 1258 N N . LEU A 1 159 ? -9.229 -4.242 -9.093 1.00 97.38 159 LEU A N 1
ATOM 1259 C CA . LEU A 1 159 ? -8.302 -3.789 -8.057 1.00 97.38 159 LEU A CA 1
ATOM 1260 C C . LEU A 1 159 ? -7.286 -4.869 -7.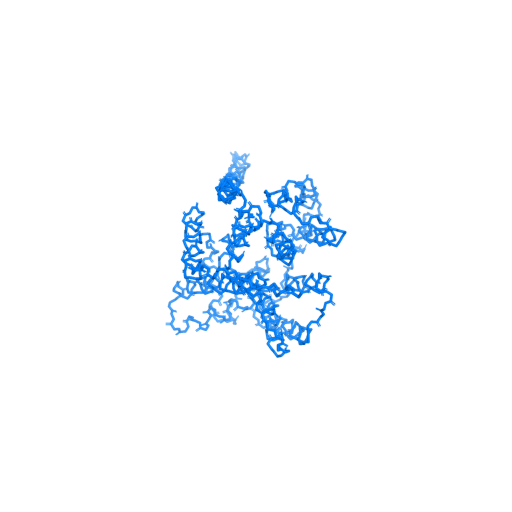662 1.00 97.38 159 LEU A C 1
ATOM 1262 O O . LEU A 1 159 ? -6.116 -4.546 -7.505 1.00 97.38 159 LEU A O 1
ATOM 1266 N N . ALA A 1 160 ? -7.684 -6.141 -7.568 1.00 97.06 160 ALA A N 1
ATOM 1267 C CA . ALA A 1 160 ? -6.755 -7.243 -7.306 1.00 97.06 160 ALA A CA 1
ATOM 1268 C C . ALA A 1 160 ? -5.744 -7.413 -8.451 1.00 97.06 160 ALA A C 1
ATOM 1270 O O . ALA A 1 160 ? -4.562 -7.642 -8.202 1.00 97.06 160 ALA A O 1
ATOM 1271 N N . MET A 1 161 ? -6.185 -7.230 -9.700 1.00 97.12 161 MET A N 1
ATOM 1272 C CA . MET A 1 161 ? -5.294 -7.178 -10.859 1.00 97.12 161 MET A CA 1
ATOM 1273 C C . MET A 1 161 ? -4.292 -6.023 -10.729 1.00 97.12 161 MET A C 1
ATOM 1275 O O . MET A 1 161 ? -3.092 -6.250 -10.846 1.00 97.12 161 MET A O 1
ATOM 1279 N N . VAL A 1 162 ? -4.759 -4.805 -10.423 1.00 95.50 162 VAL A N 1
ATOM 1280 C CA . VAL A 1 162 ? -3.892 -3.629 -10.208 1.00 95.50 162 VAL A CA 1
ATOM 1281 C C . VAL A 1 162 ? -2.885 -3.870 -9.086 1.00 95.50 162 VAL A C 1
ATOM 1283 O O . VAL A 1 162 ? -1.710 -3.550 -9.253 1.00 95.50 162 VAL A O 1
ATOM 1286 N N . MET A 1 163 ? -3.309 -4.470 -7.971 1.00 95.50 163 MET A N 1
ATOM 1287 C CA . MET A 1 163 ? -2.412 -4.825 -6.872 1.00 95.50 163 MET A CA 1
ATOM 1288 C C . MET A 1 163 ? -1.269 -5.720 -7.361 1.00 95.50 163 MET A C 1
ATOM 1290 O O . MET A 1 163 ? -0.103 -5.419 -7.113 1.00 95.50 163 MET A O 1
ATOM 1294 N N . VAL A 1 164 ? -1.581 -6.786 -8.105 1.00 94.12 164 VAL A N 1
ATOM 1295 C CA . VAL A 1 164 ? -0.555 -7.690 -8.643 1.00 94.12 164 VAL A CA 1
ATOM 1296 C C . VAL A 1 164 ? 0.378 -6.972 -9.620 1.00 94.12 164 VAL A C 1
ATOM 1298 O O . VAL A 1 164 ? 1.588 -7.160 -9.538 1.00 94.12 164 VAL A O 1
ATOM 1301 N N . LEU A 1 165 ? -0.153 -6.102 -10.484 1.00 91.62 165 LEU A N 1
ATOM 1302 C CA . LEU A 1 165 ? 0.650 -5.290 -11.407 1.00 91.62 165 LEU A CA 1
ATOM 1303 C C . LEU A 1 165 ? 1.542 -4.263 -10.692 1.00 91.62 165 LEU A C 1
ATOM 1305 O O . LEU A 1 165 ? 2.534 -3.824 -11.268 1.00 91.62 165 LEU A O 1
ATOM 1309 N N . CYS A 1 166 ? 1.193 -3.859 -9.468 1.00 90.75 166 CYS A N 1
ATOM 1310 C CA . CYS A 1 166 ? 2.030 -3.003 -8.629 1.00 90.75 166 CYS A CA 1
ATOM 1311 C C . CYS A 1 166 ? 3.155 -3.799 -7.960 1.00 90.75 166 CYS A C 1
ATOM 1313 O O . CYS A 1 166 ? 4.292 -3.335 -7.919 1.00 90.75 166 CYS A O 1
ATOM 1315 N N . HIS A 1 167 ? 2.832 -4.967 -7.394 1.00 87.38 167 HIS A N 1
ATOM 1316 C CA . HIS A 1 167 ? 3.803 -5.872 -6.781 1.00 87.38 167 HIS A CA 1
ATOM 1317 C C . HIS A 1 167 ? 3.179 -7.247 -6.517 1.00 87.38 167 HIS A C 1
ATOM 1319 O O . HIS A 1 167 ? 2.477 -7.429 -5.524 1.00 87.38 167 HIS A O 1
ATOM 1325 N N . ARG A 1 168 ? 3.464 -8.247 -7.356 1.00 87.88 168 ARG A N 1
ATOM 1326 C CA . ARG A 1 168 ? 2.841 -9.581 -7.261 1.00 87.88 168 ARG A CA 1
ATOM 1327 C C . ARG A 1 168 ? 2.961 -10.224 -5.882 1.00 87.88 168 ARG A C 1
ATOM 1329 O O . ARG A 1 168 ? 1.954 -10.620 -5.308 1.00 87.88 168 ARG A O 1
ATOM 1336 N N . GLU A 1 169 ? 4.173 -10.343 -5.355 1.00 84.69 169 GLU A N 1
ATOM 1337 C CA . GLU A 1 169 ? 4.450 -11.058 -4.106 1.00 84.69 169 GLU A CA 1
ATOM 1338 C C . GLU A 1 169 ? 3.743 -10.387 -2.925 1.00 84.69 169 GLU A C 1
ATOM 1340 O O . GLU A 1 169 ? 2.996 -11.039 -2.196 1.00 84.69 169 GLU A O 1
ATOM 1345 N N . LEU A 1 170 ? 3.912 -9.068 -2.779 1.00 85.94 170 LEU A N 1
ATOM 1346 C CA . LEU A 1 170 ? 3.269 -8.315 -1.705 1.00 85.94 170 LEU A CA 1
ATOM 1347 C C . LEU A 1 170 ? 1.747 -8.277 -1.863 1.00 85.94 170 LEU A C 1
ATOM 1349 O O . LEU A 1 170 ? 1.039 -8.404 -0.870 1.00 85.94 170 LEU A O 1
ATOM 1353 N N . ALA A 1 171 ? 1.225 -8.169 -3.087 1.00 91.12 171 ALA A N 1
ATOM 1354 C CA . ALA A 1 171 ? -0.211 -8.207 -3.342 1.00 91.12 171 ALA A CA 1
ATOM 1355 C C . ALA A 1 171 ? -0.845 -9.514 -2.868 1.00 91.12 171 ALA A C 1
ATOM 1357 O O . ALA A 1 171 ? -1.847 -9.483 -2.155 1.00 91.12 171 ALA A O 1
ATOM 1358 N N . LEU A 1 172 ? -0.257 -10.658 -3.230 1.00 91.88 172 LEU A N 1
ATOM 1359 C CA . LEU A 1 172 ? -0.772 -11.967 -2.827 1.00 91.88 172 LEU A CA 1
ATOM 1360 C C . LEU A 1 172 ? -0.726 -12.144 -1.307 1.00 91.88 172 LEU A C 1
ATOM 1362 O O . LEU A 1 172 ? -1.688 -12.642 -0.724 1.00 91.88 172 LEU A O 1
ATOM 1366 N N . LEU A 1 173 ? 0.346 -11.682 -0.659 1.00 89.81 173 LEU A N 1
ATOM 1367 C CA . LEU A 1 173 ? 0.475 -11.735 0.796 1.00 89.81 173 LEU A CA 1
ATOM 1368 C C . LEU A 1 173 ? -0.548 -10.836 1.502 1.00 89.81 173 LEU A C 1
ATOM 1370 O O . LEU A 1 173 ? -1.216 -11.303 2.423 1.00 89.81 173 LEU A O 1
ATOM 1374 N N . ILE A 1 174 ? -0.742 -9.594 1.041 1.00 91.06 174 ILE A N 1
ATOM 1375 C CA . ILE A 1 174 ? -1.763 -8.679 1.581 1.00 91.06 174 ILE A CA 1
ATOM 1376 C C . ILE A 1 174 ? -3.161 -9.285 1.424 1.00 91.06 174 ILE A C 1
ATOM 1378 O O . ILE A 1 174 ? -3.940 -9.284 2.376 1.00 91.06 174 ILE A O 1
ATOM 1382 N N . LEU A 1 175 ? -3.486 -9.830 0.246 1.00 92.69 175 LEU A N 1
ATOM 1383 C CA . LEU A 1 175 ? -4.782 -10.469 -0.003 1.00 92.69 175 LEU A CA 1
ATOM 1384 C C . LEU A 1 175 ? -4.986 -11.700 0.890 1.00 92.69 175 LEU A C 1
ATOM 1386 O O . LEU A 1 175 ? -6.067 -11.875 1.449 1.00 92.69 175 LEU A O 1
ATOM 1390 N N . MET A 1 176 ? -3.956 -12.530 1.070 1.00 90.44 176 MET A N 1
ATOM 1391 C CA . MET A 1 176 ? -4.006 -13.686 1.966 1.00 90.44 176 MET A CA 1
ATOM 1392 C C . MET A 1 176 ? -4.228 -13.258 3.422 1.00 90.44 176 MET A C 1
ATOM 1394 O O . MET A 1 176 ? -5.086 -13.820 4.101 1.00 90.44 176 MET A O 1
ATOM 1398 N N . MET A 1 177 ? -3.510 -12.236 3.894 1.00 86.69 177 MET A N 1
ATOM 1399 C CA . MET A 1 177 ? -3.681 -11.684 5.240 1.00 86.69 177 MET A CA 1
ATOM 1400 C C . MET A 1 177 ? -5.076 -11.080 5.441 1.00 86.69 177 MET A C 1
ATOM 1402 O O . MET A 1 177 ? -5.700 -11.340 6.469 1.00 86.69 177 MET A O 1
ATOM 1406 N N . ASP A 1 178 ? -5.610 -10.351 4.454 1.00 88.75 178 ASP A N 1
ATOM 1407 C CA . ASP A 1 178 ? -6.981 -9.821 4.496 1.00 88.75 178 ASP A CA 1
ATOM 1408 C C . ASP A 1 178 ? -8.007 -10.954 4.619 1.00 88.75 178 ASP A C 1
ATOM 1410 O O . ASP A 1 178 ? -8.932 -10.863 5.426 1.00 88.75 178 ASP A O 1
ATOM 1414 N N . VAL A 1 179 ? -7.830 -12.060 3.888 1.00 89.12 179 VAL A N 1
ATOM 1415 C CA . VAL A 1 179 ? -8.701 -13.242 3.993 1.00 89.12 179 VAL A CA 1
ATOM 1416 C C . VAL A 1 179 ? -8.577 -13.911 5.364 1.00 89.12 179 VAL A C 1
ATOM 1418 O O . VAL A 1 179 ? -9.598 -14.277 5.945 1.00 89.12 179 VAL A O 1
ATOM 1421 N N . LEU A 1 180 ? -7.366 -14.048 5.912 1.00 85.88 180 LEU A N 1
ATOM 1422 C CA . LEU A 1 180 ? -7.140 -14.649 7.233 1.00 85.88 180 LEU A CA 1
ATOM 1423 C C . LEU A 1 180 ? -7.782 -13.830 8.364 1.00 85.88 180 LEU A C 1
ATOM 1425 O O . LEU A 1 180 ? -8.413 -14.400 9.262 1.00 85.88 180 LEU A O 1
ATOM 1429 N N . LEU A 1 181 ? -7.657 -12.502 8.306 1.00 83.12 181 LEU A N 1
ATOM 1430 C CA . LEU A 1 181 ? -8.226 -11.586 9.297 1.00 83.12 181 LEU A CA 1
ATOM 1431 C C . LEU A 1 181 ? -9.751 -11.473 9.147 1.00 83.12 181 LEU A C 1
ATOM 1433 O O . LEU A 1 181 ? -10.488 -11.719 10.103 1.00 83.12 181 LEU A O 1
ATOM 1437 N N . SER A 1 182 ? -10.243 -11.197 7.934 1.00 82.75 182 SER A N 1
ATOM 1438 C CA . SER A 1 182 ? -11.674 -10.974 7.667 1.00 82.75 182 SER A CA 1
ATOM 1439 C C . SER A 1 182 ? -12.508 -12.255 7.543 1.00 82.75 182 SER A C 1
ATOM 1441 O O . SER A 1 182 ? -13.740 -12.199 7.579 1.00 82.75 182 SER A O 1
ATOM 1443 N N . ARG A 1 183 ? -11.857 -13.417 7.388 1.00 79.81 183 ARG A N 1
ATOM 1444 C CA . ARG A 1 183 ? -12.465 -14.735 7.119 1.00 79.81 183 ARG A CA 1
ATOM 1445 C C . ARG A 1 183 ? -13.327 -14.781 5.853 1.00 79.81 183 ARG A C 1
ATOM 1447 O O . ARG A 1 183 ? -14.239 -15.604 5.764 1.00 79.81 183 ARG A O 1
ATOM 1454 N N . ARG A 1 184 ? -13.107 -13.879 4.892 1.00 85.69 184 ARG A N 1
ATOM 1455 C CA . ARG A 1 184 ? -13.939 -13.770 3.687 1.00 85.69 184 ARG A CA 1
ATOM 1456 C C . ARG A 1 184 ? -13.085 -13.530 2.452 1.00 85.69 184 ARG A C 1
ATOM 1458 O O . ARG A 1 184 ? -12.455 -12.487 2.322 1.00 85.69 184 ARG A O 1
ATOM 1465 N N . LEU A 1 185 ? -13.142 -14.461 1.500 1.00 89.00 185 LEU A N 1
ATOM 1466 C CA . LEU A 1 185 ? -12.672 -14.208 0.142 1.00 89.00 185 LEU A CA 1
ATOM 1467 C C . LEU A 1 185 ? -13.754 -13.437 -0.613 1.00 89.00 185 LEU A C 1
ATOM 1469 O O . LEU A 1 185 ? -14.878 -13.918 -0.765 1.00 89.00 185 LEU A O 1
ATOM 1473 N N . ARG A 1 186 ? -13.432 -12.230 -1.079 1.00 90.25 186 ARG A N 1
ATOM 1474 C CA . ARG A 1 186 ? -14.403 -11.431 -1.826 1.00 90.25 186 ARG A CA 1
ATOM 1475 C C . ARG A 1 186 ? -14.523 -11.948 -3.268 1.00 90.25 186 ARG A C 1
ATOM 1477 O O . ARG A 1 186 ? -13.503 -12.272 -3.884 1.00 90.25 186 ARG A O 1
ATOM 1484 N N . PRO A 1 187 ? -15.740 -12.014 -3.841 1.00 91.62 187 PRO A N 1
ATOM 1485 C CA . PRO A 1 187 ? -15.914 -12.450 -5.222 1.00 91.62 187 PRO A CA 1
ATOM 1486 C C . PRO A 1 187 ? -15.112 -11.567 -6.182 1.00 91.62 187 PRO A C 1
ATOM 1488 O O . PRO A 1 187 ? -15.059 -10.350 -5.999 1.00 91.62 187 PRO A O 1
ATOM 1491 N N . GLY A 1 188 ? -14.495 -12.180 -7.194 1.00 91.81 188 GLY A N 1
ATOM 1492 C CA . GLY A 1 188 ? -13.662 -11.498 -8.190 1.00 91.81 188 GLY A CA 1
ATOM 1493 C C . GLY A 1 188 ? -12.187 -11.341 -7.804 1.00 91.81 188 GLY A C 1
ATOM 1494 O O .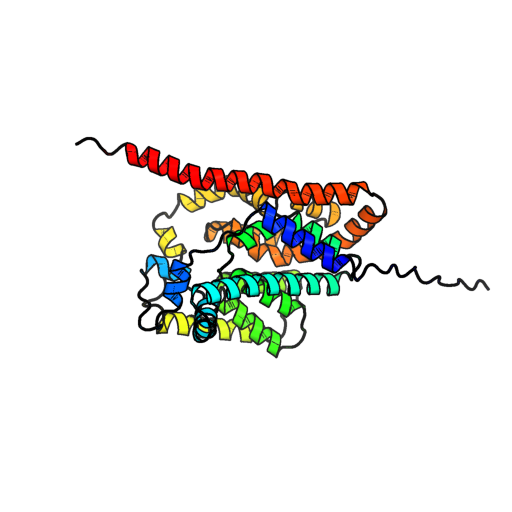 GLY A 1 188 ? -11.358 -11.241 -8.702 1.00 91.81 188 GLY A O 1
ATOM 1495 N N . THR A 1 189 ? -11.827 -11.405 -6.515 1.00 94.94 189 THR A N 1
ATOM 1496 C CA . THR A 1 189 ? -10.432 -11.242 -6.060 1.00 94.94 189 THR A CA 1
ATOM 1497 C C . THR A 1 189 ? -9.485 -12.262 -6.691 1.00 94.94 189 THR A C 1
ATOM 1499 O O . THR A 1 189 ? -8.441 -11.878 -7.208 1.00 94.94 189 THR A O 1
ATOM 1502 N N . LEU A 1 190 ? -9.855 -13.549 -6.693 1.00 95.44 190 LEU A N 1
ATOM 1503 C CA . LEU A 1 190 ? -9.017 -14.609 -7.266 1.00 95.44 190 LEU A CA 1
ATOM 1504 C C . LEU A 1 190 ? -8.842 -14.437 -8.779 1.00 95.44 190 LEU A C 1
ATOM 1506 O O . LEU A 1 190 ? -7.722 -14.502 -9.274 1.00 95.44 190 LEU A O 1
ATOM 1510 N N . VAL A 1 191 ? -9.937 -14.170 -9.498 1.00 96.62 191 VAL A N 1
ATOM 1511 C CA . VAL A 1 191 ? -9.911 -13.950 -10.953 1.00 96.62 191 VAL A CA 1
ATOM 1512 C C . VAL A 1 191 ? -9.001 -12.770 -11.286 1.00 96.62 191 VAL A C 1
ATOM 1514 O O . VAL A 1 191 ? -8.093 -12.917 -12.093 1.00 96.62 191 VAL A O 1
ATOM 1517 N N . GLY A 1 192 ? -9.176 -11.637 -10.601 1.00 96.81 192 GLY A N 1
ATOM 1518 C CA . GLY A 1 192 ? -8.332 -10.459 -10.780 1.00 96.81 192 GLY A CA 1
ATOM 1519 C C . GLY A 1 192 ? -6.855 -10.718 -10.500 1.00 96.81 192 GLY A C 1
ATOM 1520 O O . GLY A 1 192 ? -6.003 -10.324 -11.294 1.00 96.81 192 GLY A O 1
ATOM 1521 N N . ALA A 1 193 ? -6.544 -11.420 -9.407 1.00 96.62 193 ALA A N 1
ATOM 1522 C CA . ALA A 1 193 ? -5.170 -11.773 -9.065 1.00 96.62 193 ALA A CA 1
ATOM 1523 C C . ALA A 1 193 ? -4.527 -12.665 -10.140 1.00 96.62 193 ALA A C 1
ATOM 1525 O O . ALA A 1 193 ? -3.410 -12.389 -10.572 1.00 96.62 193 ALA A O 1
ATOM 1526 N N . LEU A 1 194 ? -5.241 -13.687 -10.626 1.00 96.50 194 LEU A N 1
ATOM 1527 C CA . LEU A 1 194 ? -4.763 -14.567 -11.697 1.00 96.50 194 LEU A CA 1
ATOM 1528 C C . LEU A 1 194 ? -4.566 -13.811 -13.018 1.00 96.50 194 LEU A C 1
ATOM 1530 O O . LEU A 1 194 ? -3.537 -13.985 -13.670 1.00 96.50 194 LEU A O 1
ATOM 1534 N N . THR A 1 195 ? -5.496 -12.924 -13.387 1.00 96.62 195 THR A N 1
ATOM 1535 C CA . THR A 1 195 ? -5.339 -12.051 -14.559 1.00 96.62 195 THR A CA 1
ATOM 1536 C C . THR A 1 195 ? -4.109 -11.156 -14.421 1.00 96.62 195 THR A C 1
ATOM 1538 O O . THR A 1 195 ? -3.317 -11.056 -15.355 1.00 96.62 195 THR A O 1
ATOM 1541 N N . GLY A 1 196 ? -3.899 -10.553 -13.247 1.00 95.19 196 GLY A N 1
ATOM 1542 C CA . GLY A 1 196 ? -2.713 -9.746 -12.964 1.00 95.19 196 GLY A CA 1
ATOM 1543 C C . GLY A 1 196 ? -1.414 -10.543 -13.085 1.00 95.19 196 GLY A C 1
ATOM 1544 O O . GLY A 1 196 ? -0.454 -10.049 -13.669 1.00 95.19 196 GLY A O 1
ATOM 1545 N N . ILE A 1 197 ? -1.392 -11.793 -12.604 1.00 93.25 197 ILE A N 1
ATOM 1546 C CA . ILE A 1 197 ? -0.234 -12.690 -12.745 1.00 93.25 197 ILE A CA 1
ATOM 1547 C C . ILE A 1 197 ? 0.049 -12.961 -14.227 1.00 93.25 197 ILE A C 1
ATOM 1549 O O . ILE A 1 197 ? 1.201 -12.864 -14.645 1.00 93.25 197 ILE A O 1
ATOM 1553 N N . GLY A 1 198 ? -0.985 -13.253 -15.023 1.00 92.94 198 GLY A N 1
ATOM 1554 C CA . GLY A 1 198 ? -0.846 -13.479 -16.464 1.00 92.94 198 GLY A CA 1
ATOM 1555 C C . GLY A 1 198 ? -0.299 -12.256 -17.207 1.00 92.94 198 GLY A C 1
ATOM 1556 O O . GLY A 1 198 ? 0.636 -12.379 -17.995 1.00 92.94 198 GLY A O 1
ATOM 1557 N N . LEU A 1 199 ? -0.818 -11.062 -16.908 1.00 91.69 199 LEU A N 1
ATOM 1558 C CA . LEU A 1 199 ? -0.331 -9.807 -17.493 1.00 91.69 199 LEU A CA 1
ATOM 1559 C C . LEU A 1 199 ? 1.103 -9.475 -17.064 1.00 91.69 199 LEU A C 1
ATOM 1561 O O . LEU A 1 199 ? 1.890 -8.991 -17.873 1.00 91.69 199 LEU A O 1
ATOM 1565 N N . MET A 1 200 ? 1.461 -9.750 -15.810 1.00 87.69 200 MET A N 1
ATOM 1566 C CA . MET A 1 200 ? 2.824 -9.553 -15.321 1.00 87.69 200 MET A CA 1
ATOM 1567 C C . MET A 1 200 ? 3.804 -10.529 -15.976 1.00 87.69 200 MET A C 1
ATOM 1569 O O . MET A 1 200 ? 4.897 -10.118 -16.350 1.00 87.69 200 MET A O 1
ATOM 1573 N N . ALA A 1 201 ? 3.401 -11.786 -16.188 1.00 86.12 201 ALA A N 1
ATOM 1574 C CA . ALA A 1 201 ? 4.190 -12.757 -16.941 1.00 86.12 201 ALA A CA 1
ATOM 1575 C C . ALA A 1 201 ? 4.387 -12.319 -18.401 1.00 86.12 201 ALA A C 1
ATOM 1577 O O . ALA A 1 201 ? 5.499 -12.398 -18.915 1.00 86.12 201 ALA A O 1
ATOM 1578 N N . LEU A 1 202 ? 3.338 -11.791 -19.045 1.00 87.00 202 LEU A N 1
ATOM 1579 C CA . LEU A 1 202 ? 3.440 -11.223 -20.390 1.00 87.00 202 LEU A CA 1
ATOM 1580 C C . LEU A 1 202 ? 4.412 -10.035 -20.422 1.00 87.00 202 LEU A C 1
ATOM 1582 O O . LEU A 1 202 ? 5.274 -9.979 -21.292 1.00 87.00 202 LEU A O 1
ATOM 1586 N N . TYR A 1 203 ? 4.309 -9.116 -19.459 1.00 84.88 203 TYR A N 1
ATOM 1587 C CA . TYR A 1 203 ? 5.233 -7.989 -19.332 1.00 84.88 203 TYR A CA 1
ATOM 1588 C C . TYR A 1 203 ? 6.679 -8.462 -19.141 1.00 84.88 203 TYR A C 1
ATOM 1590 O O . TYR A 1 203 ? 7.567 -8.003 -19.849 1.00 84.88 203 TYR A O 1
ATOM 1598 N N . HIS A 1 204 ? 6.921 -9.422 -18.245 1.00 80.25 204 HIS A N 1
ATOM 1599 C CA . HIS A 1 204 ? 8.261 -9.979 -18.044 1.00 80.25 204 HIS A CA 1
ATOM 1600 C C . HIS A 1 204 ? 8.791 -10.698 -19.276 1.00 80.25 204 HIS A C 1
ATOM 1602 O O . HIS A 1 204 ? 9.988 -10.674 -19.475 1.00 80.25 204 HIS A O 1
ATOM 1608 N N . HIS A 1 205 ? 7.947 -11.321 -20.096 1.00 79.06 205 HIS A N 1
ATOM 1609 C CA . HIS A 1 205 ? 8.411 -12.028 -21.289 1.00 79.06 205 HIS A CA 1
ATOM 1610 C C . HIS A 1 205 ? 8.663 -11.100 -22.485 1.00 79.06 205 HIS A C 1
ATOM 1612 O O . HIS A 1 205 ? 9.570 -11.345 -23.273 1.00 79.06 205 HIS A O 1
ATOM 1618 N N . VAL A 1 206 ? 7.844 -10.057 -22.641 1.00 78.62 206 VAL A N 1
ATOM 1619 C CA . VAL A 1 206 ? 7.870 -9.164 -23.812 1.00 78.62 206 VAL A CA 1
ATOM 1620 C C . VAL A 1 206 ? 8.755 -7.937 -23.588 1.00 78.62 206 VAL A C 1
ATOM 1622 O O . VAL A 1 206 ? 9.299 -7.402 -24.549 1.00 78.62 206 VAL A O 1
ATOM 1625 N N . VAL A 1 207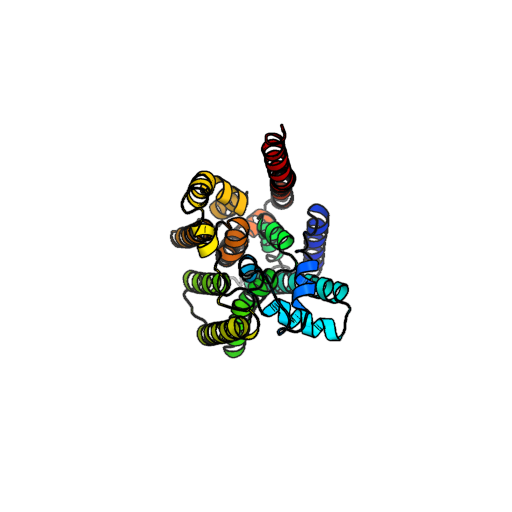 ? 8.867 -7.460 -22.344 1.00 74.44 207 VAL A N 1
ATOM 1626 C CA . VAL A 1 207 ? 9.529 -6.185 -22.013 1.00 74.44 207 VAL A CA 1
ATOM 1627 C C . VAL A 1 207 ? 10.844 -6.377 -21.265 1.00 74.44 207 VAL A C 1
ATOM 1629 O O . VAL A 1 207 ? 11.749 -5.567 -21.435 1.00 74.44 207 VAL A O 1
ATOM 1632 N N . LEU A 1 208 ? 10.966 -7.413 -20.431 1.00 71.94 208 LEU A N 1
ATOM 1633 C CA . LEU A 1 208 ? 12.216 -7.713 -19.733 1.00 71.94 208 LEU A CA 1
ATOM 1634 C C . LEU A 1 208 ? 12.921 -8.876 -20.451 1.00 71.94 208 LEU A C 1
ATOM 1636 O O . LEU A 1 208 ? 12.338 -9.932 -20.673 1.00 71.94 208 LEU A O 1
ATOM 1640 N N . GLU A 1 209 ? 14.171 -8.685 -20.869 1.00 58.84 209 GLU A N 1
ATOM 1641 C CA . GLU A 1 209 ? 14.948 -9.765 -21.486 1.00 58.84 209 GLU A CA 1
ATOM 1642 C C . GLU A 1 209 ? 15.331 -10.809 -20.422 1.00 58.84 209 GLU A C 1
ATOM 1644 O O . GLU A 1 209 ? 16.115 -10.520 -19.520 1.00 58.84 209 GLU A O 1
ATOM 1649 N N . ALA A 1 210 ? 14.799 -12.028 -20.571 1.00 54.75 210 ALA A N 1
ATOM 1650 C CA . ALA A 1 210 ? 14.953 -13.187 -19.681 1.00 54.75 210 ALA A CA 1
ATOM 1651 C C . ALA A 1 210 ? 14.289 -13.059 -18.292 1.00 54.75 210 ALA A C 1
ATOM 1653 O O . ALA A 1 210 ? 13.975 -11.981 -17.802 1.00 54.75 210 ALA A O 1
ATOM 1654 N N . ALA A 1 211 ? 14.009 -14.212 -17.667 1.00 55.38 211 ALA A N 1
ATOM 1655 C CA . ALA A 1 211 ? 13.349 -14.266 -16.365 1.00 55.38 211 ALA A CA 1
ATOM 1656 C C . ALA A 1 211 ? 14.155 -13.438 -15.348 1.00 55.38 211 ALA A C 1
ATOM 1658 O O . ALA A 1 211 ? 15.323 -13.771 -15.119 1.00 55.38 211 ALA A O 1
ATOM 1659 N N . PRO A 1 212 ? 13.573 -12.389 -14.732 1.00 54.75 212 PRO A N 1
ATOM 1660 C CA . PRO A 1 212 ? 14.312 -11.540 -13.813 1.00 54.75 212 PRO A CA 1
ATOM 1661 C C . PRO A 1 212 ? 14.897 -12.423 -12.714 1.00 54.75 212 PRO A C 1
ATOM 1663 O O . PRO A 1 212 ? 14.164 -13.177 -12.064 1.00 54.75 212 PRO A O 1
ATOM 1666 N N . MET A 1 213 ? 16.216 -12.353 -12.511 1.00 55.94 213 MET A N 1
ATOM 1667 C CA . MET A 1 213 ? 16.837 -13.014 -11.368 1.00 55.94 213 MET A CA 1
ATOM 1668 C C . MET A 1 213 ? 16.159 -12.470 -10.111 1.00 55.94 213 MET A C 1
ATOM 1670 O O . MET A 1 213 ? 16.281 -11.293 -9.775 1.00 55.94 213 MET A O 1
ATOM 1674 N N . GLY A 1 214 ? 15.379 -13.316 -9.438 1.00 54.28 214 GLY A N 1
ATOM 1675 C CA . GLY A 1 214 ? 14.712 -12.924 -8.205 1.00 54.28 214 GLY A CA 1
ATOM 1676 C C . GLY A 1 214 ? 15.743 -12.509 -7.155 1.00 54.28 214 GLY A C 1
ATOM 1677 O O . GLY A 1 214 ? 16.866 -13.011 -7.147 1.00 54.28 214 GLY A O 1
ATOM 1678 N N . ARG A 1 215 ? 15.349 -11.650 -6.208 1.00 54.12 215 ARG A N 1
ATOM 1679 C CA . ARG A 1 215 ? 16.202 -11.226 -5.078 1.00 54.12 215 ARG A CA 1
ATOM 1680 C C . ARG A 1 215 ? 16.812 -12.414 -4.317 1.00 54.12 215 ARG A C 1
ATOM 1682 O O . ARG A 1 215 ? 17.907 -12.300 -3.789 1.00 54.12 215 ARG A O 1
ATOM 1689 N N . ILE A 1 216 ? 16.130 -13.564 -4.323 1.00 54.94 216 ILE A N 1
ATOM 1690 C CA . ILE A 1 216 ? 16.619 -14.838 -3.777 1.00 54.94 216 ILE A CA 1
ATOM 1691 C C . ILE A 1 216 ? 17.823 -15.366 -4.564 1.00 54.94 216 ILE A C 1
ATOM 1693 O O . ILE A 1 216 ? 18.780 -15.799 -3.944 1.00 54.94 216 ILE A O 1
ATOM 1697 N N . ALA A 1 217 ? 17.829 -15.301 -5.897 1.00 60.53 217 ALA A N 1
ATOM 1698 C CA . ALA A 1 217 ? 18.970 -15.735 -6.703 1.00 60.53 217 ALA A CA 1
ATOM 1699 C C . ALA A 1 217 ? 20.216 -14.873 -6.425 1.00 60.53 217 ALA A C 1
ATOM 1701 O O . ALA A 1 217 ? 21.312 -15.412 -6.289 1.00 60.53 217 ALA A O 1
ATOM 1702 N N . TYR A 1 218 ? 20.033 -13.563 -6.225 1.00 56.66 218 TYR A N 1
ATOM 1703 C CA . TYR A 1 218 ? 21.092 -12.661 -5.757 1.00 56.66 218 TYR A CA 1
ATOM 1704 C C . TYR A 1 218 ? 21.536 -12.996 -4.318 1.00 56.66 218 TYR A C 1
ATOM 1706 O O . TYR A 1 218 ? 22.715 -13.214 -4.063 1.00 56.66 218 TYR A O 1
ATOM 1714 N N . ALA A 1 219 ? 20.592 -13.159 -3.384 1.00 53.78 219 ALA A N 1
ATOM 1715 C CA . ALA A 1 219 ? 20.883 -13.526 -1.994 1.00 53.78 219 ALA A CA 1
ATOM 1716 C C . ALA A 1 219 ? 21.514 -14.925 -1.850 1.00 53.78 219 ALA A C 1
ATOM 1718 O O . ALA A 1 219 ? 22.244 -15.180 -0.896 1.00 53.78 219 ALA A O 1
ATOM 1719 N N . THR A 1 220 ? 21.283 -15.837 -2.802 1.00 58.91 220 THR A N 1
ATOM 1720 C CA . THR A 1 220 ? 21.909 -17.167 -2.810 1.00 58.91 220 THR A CA 1
ATOM 1721 C C . THR A 1 220 ? 23.391 -17.157 -3.184 1.00 58.91 220 THR A C 1
ATOM 1723 O O . THR A 1 220 ? 24.006 -18.224 -3.154 1.00 58.91 220 THR A O 1
ATOM 1726 N N . GLN A 1 221 ? 23.972 -16.003 -3.524 1.00 61.47 221 GLN A N 1
ATOM 1727 C CA . GLN A 1 221 ? 25.425 -15.844 -3.623 1.00 61.47 221 GLN A CA 1
ATOM 1728 C C . GLN A 1 221 ? 26.064 -15.641 -2.232 1.00 61.47 221 GLN A C 1
ATOM 1730 O O . GLN A 1 221 ? 27.159 -16.139 -2.004 1.00 61.47 221 GLN A O 1
ATOM 1735 N N . ASP A 1 222 ? 25.319 -15.088 -1.264 1.00 56.53 222 ASP A N 1
ATOM 1736 C CA . ASP A 1 222 ? 25.728 -14.851 0.135 1.00 56.53 222 ASP A CA 1
ATOM 1737 C C . ASP A 1 222 ? 24.856 -15.650 1.130 1.00 56.53 222 ASP A C 1
ATOM 1739 O O . ASP A 1 222 ? 24.284 -15.116 2.083 1.00 56.53 222 ASP A O 1
ATOM 1743 N N . ARG A 1 223 ? 24.725 -16.964 0.887 1.00 54.94 223 ARG A N 1
ATOM 1744 C CA . ARG A 1 223 ? 23.657 -17.859 1.405 1.00 54.94 223 ARG A CA 1
ATOM 1745 C C . ARG A 1 223 ? 23.359 -17.826 2.909 1.00 54.94 223 ARG A C 1
ATOM 1747 O O . ARG A 1 223 ? 22.290 -18.291 3.293 1.00 54.94 223 ARG A O 1
ATOM 1754 N N . TRP A 1 224 ? 24.258 -17.320 3.752 1.00 55.84 224 TRP A N 1
ATOM 1755 C CA . TRP A 1 224 ? 24.129 -17.440 5.208 1.00 55.84 224 TRP A CA 1
ATOM 1756 C C . TRP A 1 224 ? 24.442 -16.174 6.004 1.00 55.84 224 TRP A C 1
ATOM 1758 O O . TRP A 1 224 ? 23.835 -15.980 7.053 1.00 55.84 224 TRP A O 1
ATOM 1768 N N . SER A 1 225 ? 25.312 -15.282 5.526 1.00 58.22 225 SER A N 1
ATOM 1769 C CA . SER A 1 225 ? 25.706 -14.081 6.279 1.00 58.22 225 SER A CA 1
ATOM 1770 C C . SER A 1 225 ? 24.545 -13.097 6.448 1.00 58.22 225 SER A C 1
ATOM 1772 O O . SER A 1 225 ? 24.313 -12.595 7.547 1.00 58.22 225 SER A O 1
ATOM 1774 N N . ILE A 1 226 ? 23.768 -12.869 5.387 1.00 56.28 226 ILE A N 1
ATOM 1775 C CA . ILE A 1 226 ? 22.697 -11.865 5.389 1.00 56.28 226 ILE A CA 1
ATOM 1776 C C . ILE A 1 226 ? 21.443 -12.344 6.147 1.00 56.28 226 ILE A C 1
ATOM 1778 O O . ILE A 1 226 ? 20.931 -11.587 6.976 1.00 56.28 226 ILE A O 1
ATOM 1782 N N . PRO A 1 227 ? 20.955 -13.591 5.965 1.00 56.53 227 PRO A N 1
ATOM 1783 C CA . PRO A 1 227 ? 19.831 -14.102 6.750 1.00 56.53 227 PRO A CA 1
ATOM 1784 C C . PRO A 1 227 ? 20.153 -14.228 8.246 1.00 56.53 227 PRO A C 1
ATOM 1786 O O . PRO A 1 227 ? 19.338 -13.818 9.069 1.00 56.53 227 PRO A O 1
ATOM 1789 N N . LEU A 1 228 ? 21.336 -14.745 8.615 1.00 62.06 228 LEU A N 1
ATOM 1790 C CA . LEU A 1 228 ? 21.743 -14.885 10.024 1.00 62.06 228 LEU A CA 1
ATOM 1791 C C . LEU A 1 228 ? 21.983 -13.523 10.683 1.00 62.06 228 LEU A C 1
ATOM 1793 O O . LEU A 1 228 ? 21.555 -13.315 11.819 1.00 62.06 228 LEU A O 1
ATOM 1797 N N . GLY A 1 229 ? 22.595 -12.582 9.958 1.00 59.97 229 GLY A N 1
ATOM 1798 C CA . GLY A 1 229 ? 22.735 -11.197 10.398 1.00 59.97 229 GLY A CA 1
ATOM 1799 C C . GLY A 1 229 ? 21.375 -10.573 10.699 1.00 59.97 229 GLY A C 1
ATOM 1800 O O . GLY A 1 229 ? 21.154 -10.098 11.808 1.00 59.97 229 GLY A O 1
ATOM 1801 N N . ASN A 1 230 ? 20.416 -10.680 9.780 1.00 59.25 230 ASN A N 1
ATOM 1802 C CA . ASN A 1 230 ? 19.076 -10.121 9.964 1.00 59.25 230 ASN A CA 1
ATOM 1803 C C . ASN A 1 230 ? 18.252 -10.827 11.055 1.00 59.25 230 ASN A C 1
ATOM 1805 O O . ASN A 1 230 ? 17.530 -10.166 11.802 1.00 59.25 230 ASN A O 1
ATOM 1809 N N . LEU A 1 231 ? 18.392 -12.147 11.211 1.00 60.56 231 LEU A N 1
ATOM 1810 C CA . LEU A 1 231 ? 17.791 -12.891 12.324 1.00 60.56 231 LEU A CA 1
ATOM 1811 C C . LEU A 1 231 ? 18.390 -12.491 13.681 1.00 60.56 231 LEU A C 1
ATOM 1813 O O . LEU A 1 231 ? 17.709 -12.571 14.695 1.00 60.56 231 LEU A O 1
ATOM 1817 N N . SER A 1 232 ? 19.631 -12.015 13.747 1.00 62.75 232 SER A N 1
ATOM 1818 C CA . SER A 1 232 ? 20.184 -11.541 15.023 1.00 62.75 232 SER A CA 1
ATOM 1819 C C . SER A 1 232 ? 19.585 -10.199 15.482 1.00 62.75 232 SER A C 1
ATOM 1821 O O . SER A 1 232 ? 19.585 -9.903 16.675 1.00 62.75 232 SER A O 1
ATOM 1823 N N . VAL A 1 233 ? 19.009 -9.412 14.559 1.00 59.53 233 VAL A N 1
ATOM 1824 C CA . VAL A 1 233 ? 18.467 -8.063 14.827 1.00 59.53 233 VAL A CA 1
ATOM 1825 C C . VAL A 1 233 ? 16.944 -7.969 14.690 1.00 59.53 233 VAL A C 1
ATOM 1827 O O . VAL A 1 233 ? 16.381 -6.886 14.865 1.00 59.53 233 VAL A O 1
ATOM 1830 N N . TRP A 1 234 ? 16.244 -9.079 14.429 1.00 61.56 234 TRP A N 1
ATOM 1831 C CA . TRP A 1 234 ? 14.795 -9.066 14.198 1.00 61.56 234 TRP A CA 1
ATOM 1832 C C . TRP A 1 234 ? 13.972 -8.443 15.337 1.00 61.56 234 TRP A C 1
ATOM 1834 O O . TRP A 1 234 ? 13.007 -7.746 15.015 1.00 61.56 234 TRP A O 1
ATOM 1844 N N . PRO A 1 235 ? 14.305 -8.601 16.642 1.00 64.12 235 PRO A N 1
ATOM 1845 C CA . PRO A 1 235 ? 13.524 -7.963 17.701 1.00 64.12 235 PRO A CA 1
ATOM 1846 C C . PRO A 1 235 ? 13.639 -6.440 17.637 1.00 64.12 235 PRO A C 1
ATOM 1848 O O . PRO A 1 235 ? 12.644 -5.736 17.799 1.00 64.12 235 PRO A O 1
ATOM 1851 N N . ALA A 1 236 ? 14.837 -5.931 17.331 1.00 61.41 236 ALA A N 1
ATOM 1852 C CA . ALA A 1 236 ? 15.066 -4.507 17.134 1.00 61.41 236 ALA A CA 1
ATOM 1853 C C . ALA A 1 236 ? 14.349 -4.014 15.873 1.00 61.41 236 ALA A C 1
ATOM 1855 O O . ALA A 1 236 ? 13.684 -2.988 15.921 1.00 61.41 236 ALA A O 1
ATOM 1856 N N . MET A 1 237 ? 14.386 -4.770 14.771 1.00 60.91 237 MET A N 1
ATOM 1857 C CA . MET A 1 237 ? 13.657 -4.414 13.550 1.00 60.91 237 MET A CA 1
ATOM 1858 C C . MET A 1 237 ? 12.138 -4.424 13.753 1.00 60.91 237 MET A C 1
ATOM 1860 O O . MET A 1 237 ? 11.462 -3.529 13.253 1.00 60.91 237 MET A O 1
ATOM 1864 N N . LEU A 1 238 ? 11.589 -5.357 14.534 1.00 61.81 238 LEU A N 1
ATOM 1865 C CA . LEU A 1 238 ? 10.169 -5.387 14.905 1.00 61.81 238 LEU A CA 1
ATOM 1866 C C . LEU A 1 238 ? 9.781 -4.191 15.781 1.00 61.81 238 LEU A C 1
ATOM 1868 O O . LEU A 1 238 ? 8.745 -3.560 15.556 1.00 61.81 238 LEU A O 1
ATOM 1872 N N . ALA A 1 239 ? 10.622 -3.873 16.768 1.00 63.34 239 ALA A N 1
ATOM 1873 C CA . ALA A 1 239 ? 10.447 -2.710 17.626 1.00 63.34 239 ALA A CA 1
ATOM 1874 C C . ALA A 1 239 ? 10.536 -1.410 16.816 1.00 63.34 239 ALA A C 1
ATOM 1876 O O . ALA A 1 239 ? 9.716 -0.521 17.005 1.00 63.34 239 ALA A O 1
ATOM 1877 N N . CYS A 1 240 ? 11.452 -1.314 15.852 1.00 59.25 240 CYS A N 1
ATOM 1878 C CA . CYS A 1 240 ? 11.587 -0.158 14.969 1.00 59.25 240 CYS A CA 1
ATOM 1879 C C . CYS A 1 240 ? 10.456 -0.053 13.935 1.00 59.25 240 CYS A C 1
ATOM 1881 O O . CYS A 1 240 ? 10.067 1.058 13.594 1.00 59.25 240 CYS A O 1
ATOM 1883 N N . SER A 1 241 ? 9.904 -1.176 13.461 1.00 59.12 241 SER A N 1
ATOM 1884 C CA . SER A 1 241 ? 8.882 -1.197 12.399 1.00 59.12 241 SER A CA 1
ATOM 1885 C C . SER A 1 241 ? 7.480 -0.830 12.879 1.00 59.12 241 SER A C 1
ATOM 1887 O O . SER A 1 241 ? 6.642 -0.446 12.073 1.00 59.12 241 SER A O 1
ATOM 1889 N N . MET A 1 242 ? 7.206 -0.954 14.176 1.00 63.28 242 MET A N 1
ATOM 1890 C CA . MET A 1 242 ? 5.919 -0.574 14.776 1.00 63.28 242 MET A CA 1
ATOM 1891 C C . MET A 1 242 ? 6.080 0.503 15.855 1.00 63.28 242 MET A C 1
ATOM 1893 O O . MET A 1 242 ? 5.115 1.182 16.195 1.00 63.28 242 MET A O 1
ATOM 1897 N N . SER A 1 243 ? 7.297 0.719 16.361 1.00 67.00 243 SER A N 1
ATOM 1898 C CA . SER A 1 243 ? 7.619 1.716 17.384 1.00 67.00 243 SER A CA 1
ATOM 1899 C C . SER A 1 243 ? 6.660 1.641 18.585 1.00 67.00 243 SER A C 1
ATOM 1901 O O . SER A 1 243 ? 6.268 0.560 19.033 1.00 67.00 243 SER A O 1
ATOM 1903 N N . TRP A 1 244 ? 6.255 2.797 19.100 1.00 64.81 244 TRP A N 1
ATOM 1904 C CA . TRP A 1 244 ? 5.331 2.961 20.218 1.00 64.81 244 TRP A CA 1
ATOM 1905 C C . TRP A 1 244 ? 3.907 2.461 19.938 1.00 64.81 244 TRP A C 1
ATOM 1907 O O . TRP A 1 244 ? 3.138 2.288 20.885 1.00 64.81 244 TRP A O 1
ATOM 1917 N N . PHE A 1 245 ? 3.549 2.153 18.683 1.00 65.81 245 PHE A N 1
ATOM 1918 C CA . PHE A 1 245 ? 2.240 1.581 18.349 1.00 65.81 245 PHE A CA 1
ATOM 1919 C C . PHE A 1 245 ? 1.973 0.269 19.087 1.00 65.81 245 PHE A C 1
ATOM 1921 O O . PHE A 1 245 ? 0.827 -0.012 19.430 1.00 65.81 245 PHE A O 1
ATOM 1928 N N . TRP A 1 246 ? 3.021 -0.498 19.411 1.00 67.19 246 TRP A N 1
ATOM 1929 C CA . TRP A 1 246 ? 2.905 -1.691 20.249 1.00 67.19 246 TRP A CA 1
ATOM 1930 C C . TRP A 1 246 ? 2.234 -1.414 21.589 1.00 67.19 246 TRP A C 1
ATOM 1932 O O . TRP A 1 246 ? 1.415 -2.215 22.031 1.00 67.19 246 TRP A O 1
ATOM 1942 N N . ILE A 1 247 ? 2.531 -0.275 22.218 1.00 66.31 247 ILE A N 1
ATOM 1943 C CA . ILE A 1 247 ? 1.939 0.082 23.509 1.00 66.31 247 ILE A CA 1
ATOM 1944 C C . ILE A 1 247 ? 0.440 0.294 23.342 1.00 66.31 247 ILE A C 1
ATOM 1946 O O . ILE A 1 247 ? -0.345 -0.269 24.098 1.00 66.31 247 ILE A O 1
ATOM 1950 N N . THR A 1 248 ? 0.030 1.028 22.310 1.00 65.94 248 THR A N 1
ATOM 1951 C CA . THR A 1 248 ? -1.384 1.250 21.992 1.00 65.94 248 THR A CA 1
ATOM 1952 C C . THR A 1 248 ? -2.094 -0.061 21.636 1.00 65.94 248 THR A C 1
ATOM 1954 O O . THR A 1 248 ? -3.181 -0.344 22.144 1.00 65.94 248 THR A O 1
ATOM 1957 N N . ALA A 1 249 ? -1.473 -0.896 20.800 1.00 68.75 249 ALA A N 1
ATOM 1958 C CA . ALA A 1 249 ? -2.012 -2.188 20.392 1.00 68.75 249 ALA A CA 1
ATOM 1959 C C . ALA A 1 249 ? -2.211 -3.123 21.597 1.00 68.75 249 ALA A C 1
ATOM 1961 O O . ALA A 1 249 ? -3.280 -3.709 21.764 1.00 68.75 249 ALA A O 1
ATOM 1962 N N . ILE A 1 250 ? -1.218 -3.224 22.482 1.00 71.88 250 ILE A N 1
ATOM 1963 C CA . ILE A 1 250 ? -1.280 -4.074 23.677 1.00 71.88 250 ILE A CA 1
ATOM 1964 C C . ILE A 1 250 ? -2.276 -3.511 24.697 1.00 71.88 250 ILE A C 1
ATOM 1966 O O . ILE A 1 250 ? -3.128 -4.254 25.187 1.00 71.88 250 ILE A O 1
ATOM 1970 N N . ALA A 1 251 ? -2.207 -2.209 24.992 1.00 71.00 251 ALA A N 1
ATOM 1971 C CA . ALA A 1 251 ? -3.021 -1.576 26.026 1.00 71.00 251 ALA A CA 1
ATOM 1972 C C . ALA A 1 251 ? -4.518 -1.581 25.687 1.00 71.00 251 ALA A C 1
ATOM 1974 O O . ALA A 1 251 ? -5.341 -1.827 26.570 1.00 71.00 251 ALA A O 1
ATOM 1975 N N . PHE A 1 252 ? -4.875 -1.334 24.422 1.00 71.62 252 PHE A N 1
ATOM 1976 C CA . PHE A 1 252 ? -6.272 -1.133 24.024 1.00 71.62 252 PHE A CA 1
ATOM 1977 C C . PHE A 1 252 ? -6.871 -2.287 23.221 1.00 71.62 252 PHE A C 1
ATOM 1979 O O . PHE A 1 252 ? -8.075 -2.512 23.309 1.00 71.62 252 PHE A O 1
ATOM 1986 N N . CYS A 1 253 ? -6.069 -3.032 22.454 1.00 73.38 253 CYS A N 1
ATOM 1987 C CA . CYS A 1 253 ? -6.605 -3.992 21.481 1.00 73.38 253 CYS A CA 1
ATOM 1988 C C . CYS A 1 253 ? -6.486 -5.454 21.927 1.00 73.38 253 CYS A C 1
ATOM 1990 O O . CYS A 1 253 ? -7.171 -6.300 21.351 1.00 73.38 253 CYS A O 1
ATOM 1992 N N . ARG A 1 254 ? -5.639 -5.743 22.934 1.00 77.69 254 ARG A N 1
ATOM 1993 C CA . ARG A 1 254 ? -5.373 -7.087 23.491 1.00 77.69 254 ARG A CA 1
ATOM 1994 C C . ARG A 1 254 ? -5.195 -8.142 22.383 1.00 77.69 254 ARG A C 1
ATOM 1996 O O . ARG A 1 254 ? -6.103 -8.944 22.154 1.00 77.69 254 ARG A O 1
ATOM 2003 N N . PRO A 1 255 ? -4.061 -8.114 21.658 1.00 78.00 255 PRO A N 1
ATOM 2004 C CA . PRO A 1 255 ? -3.859 -8.957 20.486 1.00 78.00 255 PRO A CA 1
ATOM 2005 C C . PRO A 1 255 ? -3.987 -10.449 20.826 1.00 78.00 255 PRO A C 1
ATOM 2007 O O . PRO A 1 255 ? -3.515 -10.908 21.865 1.00 78.00 255 PRO A O 1
ATOM 2010 N N . GLY A 1 256 ? -4.648 -11.201 19.948 1.00 82.62 256 GLY A N 1
ATOM 2011 C CA . GLY A 1 256 ? -4.860 -12.641 20.075 1.00 82.62 256 GLY A CA 1
ATOM 2012 C C . GLY A 1 256 ? -3.877 -13.468 19.241 1.00 82.62 256 GLY A C 1
ATOM 2013 O O . GLY A 1 256 ? -2.993 -12.950 18.564 1.00 82.62 256 GLY A O 1
ATOM 2014 N N . TRP A 1 257 ? -4.065 -14.790 19.217 1.00 82.19 257 TRP A N 1
ATOM 2015 C CA . TRP A 1 257 ? -3.179 -15.710 18.483 1.00 82.19 257 TRP A CA 1
ATOM 2016 C C . TRP A 1 257 ? -3.110 -15.443 16.968 1.00 82.19 257 TRP A C 1
ATOM 2018 O O . TRP A 1 257 ? -2.098 -15.719 16.333 1.00 82.19 257 TRP A O 1
ATOM 2028 N N . ARG A 1 258 ? -4.168 -14.881 16.371 1.00 81.81 258 ARG A N 1
ATOM 2029 C CA . ARG A 1 258 ? -4.203 -14.535 14.939 1.00 81.81 258 ARG A CA 1
ATOM 2030 C C . ARG A 1 258 ? -3.301 -13.361 14.604 1.00 81.81 258 ARG A C 1
ATOM 2032 O O . ARG A 1 258 ? -2.638 -13.384 13.574 1.00 81.81 258 ARG A O 1
ATOM 2039 N N . ASP A 1 259 ? -3.269 -12.377 15.497 1.00 82.56 259 ASP A N 1
ATOM 2040 C CA . ASP A 1 259 ? -2.365 -11.235 15.410 1.00 82.56 259 ASP A CA 1
ATOM 2041 C C . ASP A 1 259 ? -0.917 -11.743 15.410 1.00 82.56 259 ASP A C 1
ATOM 2043 O O . ASP A 1 259 ? -0.131 -11.389 14.534 1.00 82.56 259 ASP A O 1
ATOM 2047 N N . ALA A 1 260 ? -0.605 -12.680 16.316 1.00 80.50 260 ALA A N 1
ATOM 2048 C CA . ALA A 1 260 ? 0.701 -13.332 16.370 1.00 80.50 260 ALA A CA 1
ATOM 2049 C C . ALA A 1 260 ? 1.052 -14.071 15.067 1.00 80.50 260 ALA A C 1
ATOM 2051 O O . ALA A 1 260 ? 2.176 -13.947 14.594 1.00 80.50 260 ALA A O 1
ATOM 2052 N N . ILE A 1 261 ? 0.108 -14.785 14.438 1.00 82.06 261 ILE A N 1
ATOM 2053 C CA . ILE A 1 261 ? 0.360 -15.448 13.145 1.00 82.06 261 ILE A CA 1
ATOM 2054 C C . ILE A 1 261 ? 0.687 -14.438 12.047 1.00 82.06 261 ILE A C 1
ATOM 2056 O O . ILE A 1 261 ? 1.642 -14.655 11.305 1.00 82.06 261 ILE A O 1
ATOM 2060 N N . VAL A 1 262 ? -0.074 -13.345 11.926 1.00 81.06 262 VAL A N 1
ATOM 2061 C CA . VAL A 1 262 ? 0.196 -12.327 10.896 1.00 81.06 262 VAL A CA 1
ATOM 2062 C C . VAL A 1 262 ? 1.571 -11.702 11.112 1.00 81.06 262 VAL A C 1
ATOM 2064 O O . VAL A 1 262 ? 2.336 -11.567 10.163 1.00 81.06 262 VAL A O 1
ATOM 2067 N N . LEU A 1 263 ? 1.931 -11.406 12.360 1.00 78.69 263 LEU A N 1
ATOM 2068 C CA . LEU A 1 263 ? 3.250 -10.887 12.718 1.00 78.69 263 LEU A CA 1
ATOM 2069 C C . LEU A 1 263 ? 4.381 -11.865 12.402 1.00 78.69 263 LEU A C 1
ATOM 2071 O O . LEU A 1 263 ? 5.392 -11.460 11.832 1.00 78.69 263 LEU A O 1
ATOM 2075 N N . LEU A 1 264 ? 4.208 -13.146 12.733 1.00 80.50 264 LEU A N 1
ATOM 2076 C CA . LEU A 1 264 ? 5.175 -14.195 12.412 1.00 80.50 264 LEU A CA 1
ATOM 2077 C C . LEU A 1 264 ? 5.311 -14.386 10.899 1.00 80.50 264 LEU A C 1
ATOM 2079 O O . LEU A 1 264 ? 6.421 -14.570 10.409 1.00 80.50 264 LEU A O 1
ATOM 2083 N N . ALA A 1 265 ? 4.215 -14.285 10.146 1.00 81.88 265 ALA A N 1
ATOM 2084 C CA . ALA A 1 265 ? 4.244 -14.332 8.689 1.00 81.88 265 ALA A CA 1
ATOM 2085 C C . ALA A 1 265 ? 4.976 -13.115 8.099 1.00 81.88 265 ALA A C 1
ATOM 2087 O O . ALA A 1 265 ? 5.856 -13.292 7.259 1.00 81.88 265 ALA A O 1
ATOM 2088 N N . CYS A 1 266 ? 4.683 -11.897 8.571 1.00 79.88 266 CYS A N 1
ATOM 2089 C CA . CYS A 1 266 ? 5.432 -10.690 8.202 1.00 79.88 266 CYS A CA 1
ATOM 2090 C C . CYS A 1 266 ? 6.922 -10.848 8.515 1.00 79.88 266 CYS A C 1
ATOM 2092 O O . CYS A 1 266 ? 7.756 -10.508 7.683 1.00 79.88 266 CYS A O 1
ATOM 2094 N N . MET A 1 267 ? 7.255 -11.408 9.679 1.00 76.94 267 MET A N 1
ATOM 2095 C CA . MET A 1 267 ? 8.632 -11.657 10.096 1.00 76.94 267 MET A CA 1
ATOM 2096 C C . MET A 1 267 ? 9.342 -12.653 9.181 1.00 76.94 267 MET A C 1
ATOM 2098 O O . MET A 1 267 ? 10.451 -12.389 8.725 1.00 76.94 267 MET A O 1
ATOM 2102 N N . ALA A 1 268 ? 8.700 -13.783 8.886 1.00 77.56 268 ALA A N 1
ATOM 2103 C CA . ALA A 1 268 ? 9.251 -14.801 8.004 1.00 77.56 268 ALA A CA 1
ATOM 2104 C C . ALA A 1 268 ? 9.500 -14.231 6.603 1.00 77.56 268 ALA A C 1
ATOM 2106 O O . ALA A 1 268 ? 10.589 -14.393 6.058 1.00 77.56 268 ALA A O 1
ATOM 2107 N N . VAL A 1 269 ? 8.531 -13.493 6.051 1.00 78.25 269 VAL A N 1
ATOM 2108 C CA . VAL A 1 269 ? 8.690 -12.839 4.747 1.00 78.25 269 VA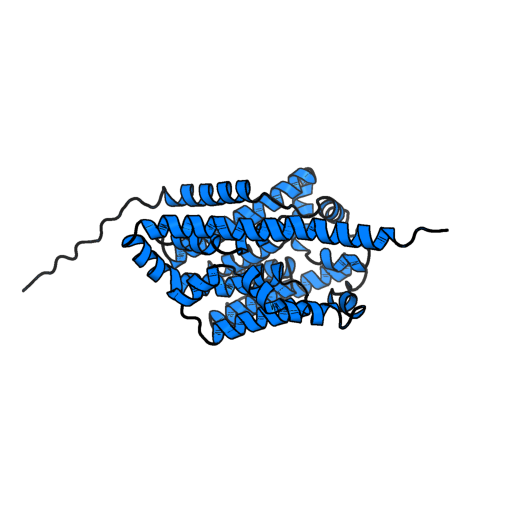L A CA 1
ATOM 2109 C C . VAL A 1 269 ? 9.810 -11.803 4.800 1.00 78.25 269 VAL A C 1
ATOM 2111 O O . VAL A 1 269 ? 10.682 -11.839 3.941 1.00 78.25 269 VAL A O 1
ATOM 2114 N N . ALA A 1 270 ? 9.845 -10.941 5.817 1.00 74.69 270 ALA A N 1
ATOM 2115 C CA . ALA A 1 270 ? 10.879 -9.921 5.980 1.00 74.69 270 ALA A CA 1
ATOM 2116 C C . ALA A 1 270 ? 12.283 -10.533 6.055 1.00 74.69 270 ALA A C 1
ATOM 2118 O O . ALA A 1 270 ? 13.205 -10.031 5.412 1.00 74.69 270 ALA A O 1
ATOM 2119 N N . ALA A 1 271 ? 12.435 -11.640 6.786 1.00 70.31 271 ALA A N 1
ATOM 2120 C CA . ALA A 1 271 ? 13.686 -12.380 6.888 1.00 70.31 271 ALA A CA 1
ATOM 2121 C C . ALA A 1 271 ? 14.083 -13.027 5.551 1.00 70.31 271 ALA A C 1
ATOM 2123 O O . ALA A 1 271 ? 15.248 -12.973 5.171 1.00 70.31 271 ALA A O 1
ATOM 2124 N N . MET A 1 272 ? 13.125 -13.590 4.808 1.00 69.44 272 MET A N 1
ATOM 2125 C CA . MET A 1 272 ? 13.380 -14.200 3.497 1.00 69.44 272 MET A CA 1
ATOM 2126 C C . MET A 1 272 ? 13.697 -13.168 2.408 1.00 69.44 272 MET A C 1
ATOM 2128 O O . MET A 1 272 ? 14.493 -13.446 1.513 1.00 69.44 272 MET A O 1
ATOM 2132 N N . THR A 1 273 ? 13.077 -11.986 2.454 1.00 68.56 273 THR A N 1
ATOM 2133 C CA . THR A 1 273 ? 13.281 -10.918 1.462 1.00 68.56 273 THR A CA 1
ATOM 2134 C C . THR A 1 273 ? 14.363 -9.923 1.858 1.00 68.56 273 THR A C 1
ATOM 2136 O O . THR A 1 273 ? 14.727 -9.086 1.030 1.00 68.56 273 THR A O 1
ATOM 2139 N N . LEU A 1 274 ? 14.851 -10.003 3.101 1.00 65.69 274 LEU A N 1
ATOM 2140 C CA . LEU A 1 274 ? 15.814 -9.082 3.710 1.00 65.69 274 LEU A CA 1
ATOM 2141 C C . LEU A 1 274 ? 15.321 -7.624 3.659 1.00 65.69 274 LEU A C 1
ATOM 2143 O O . LEU A 1 274 ? 16.093 -6.695 3.448 1.00 65.69 274 LEU A O 1
ATOM 2147 N N . ASP A 1 275 ? 14.007 -7.437 3.807 1.00 69.06 275 ASP A N 1
ATOM 2148 C CA . ASP A 1 275 ? 13.328 -6.155 3.593 1.00 69.06 275 ASP A CA 1
ATOM 2149 C C . ASP A 1 275 ? 12.302 -5.895 4.691 1.00 69.06 275 ASP A C 1
ATOM 2151 O O . ASP A 1 275 ? 11.092 -5.985 4.494 1.00 69.06 275 ASP A O 1
ATOM 2155 N N . PHE A 1 276 ? 12.803 -5.629 5.893 1.00 66.94 276 PHE A N 1
ATOM 2156 C CA . PHE A 1 276 ? 11.963 -5.461 7.075 1.00 66.94 276 PHE A CA 1
ATOM 2157 C C . PHE A 1 276 ? 11.086 -4.221 6.964 1.00 66.94 276 PHE A C 1
ATOM 2159 O O . PHE A 1 276 ? 9.892 -4.298 7.238 1.00 66.94 276 PHE A O 1
ATOM 2166 N N . THR A 1 277 ? 11.639 -3.110 6.485 1.00 65.88 277 THR A N 1
ATOM 2167 C CA . THR A 1 277 ? 10.930 -1.835 6.404 1.00 65.88 277 THR A CA 1
ATOM 2168 C C . THR A 1 277 ? 9.722 -1.923 5.474 1.00 65.88 277 THR A C 1
ATOM 2170 O O . THR A 1 277 ? 8.614 -1.580 5.882 1.00 65.88 277 THR A O 1
ATOM 2173 N N . ARG A 1 278 ? 9.887 -2.442 4.249 1.00 69.50 278 ARG A N 1
ATOM 2174 C CA . ARG A 1 278 ? 8.789 -2.524 3.275 1.00 69.50 278 ARG A CA 1
ATOM 2175 C C . ARG A 1 278 ? 7.811 -3.648 3.607 1.00 69.50 278 ARG A C 1
ATOM 2177 O O . ARG A 1 278 ? 6.604 -3.464 3.469 1.00 69.50 278 ARG A O 1
ATOM 2184 N N . VAL A 1 279 ? 8.299 -4.793 4.092 1.00 72.94 279 VAL A N 1
ATOM 2185 C CA . VAL A 1 279 ? 7.435 -5.921 4.467 1.00 72.94 279 VAL A CA 1
ATOM 2186 C C . VAL A 1 279 ? 6.588 -5.581 5.683 1.00 72.94 279 VAL A C 1
ATOM 2188 O O . VAL A 1 279 ? 5.367 -5.688 5.605 1.00 72.94 279 VAL A O 1
ATOM 2191 N N . PHE A 1 280 ? 7.182 -5.102 6.779 1.00 71.31 280 PHE A N 1
ATOM 2192 C CA . PHE A 1 280 ? 6.380 -4.639 7.907 1.00 71.31 280 PHE A CA 1
ATOM 2193 C C . PHE A 1 280 ? 5.561 -3.413 7.527 1.00 71.31 280 PHE A C 1
ATOM 2195 O O . PHE A 1 280 ? 4.429 -3.302 7.974 1.00 71.31 280 PHE A O 1
ATOM 2202 N N . GLY A 1 281 ? 6.054 -2.540 6.651 1.00 71.69 281 GLY A N 1
ATOM 2203 C CA . GLY A 1 281 ? 5.319 -1.350 6.245 1.00 71.69 281 GLY A CA 1
ATOM 2204 C C . GLY A 1 281 ? 4.071 -1.607 5.383 1.00 71.69 281 GLY A C 1
ATOM 2205 O O . GLY A 1 281 ? 3.138 -0.806 5.354 1.00 71.69 281 GLY A O 1
ATOM 2206 N N . LEU A 1 282 ? 4.031 -2.718 4.651 1.00 76.69 282 LEU A N 1
ATOM 2207 C CA . LEU A 1 282 ? 2.941 -3.009 3.714 1.00 76.69 282 LEU A CA 1
ATOM 2208 C C . LEU A 1 282 ? 2.111 -4.211 4.163 1.00 76.69 282 LEU A C 1
ATOM 2210 O O . LEU A 1 282 ? 0.882 -4.148 4.143 1.00 76.69 282 LEU A O 1
ATOM 2214 N N . LEU A 1 283 ? 2.757 -5.283 4.624 1.00 78.25 283 LEU A N 1
ATOM 2215 C CA . LEU A 1 283 ? 2.066 -6.504 5.041 1.00 78.25 283 LEU A CA 1
ATOM 2216 C C . LEU A 1 283 ? 1.423 -6.387 6.421 1.00 78.25 283 LEU A C 1
ATOM 2218 O O . LEU A 1 283 ? 0.435 -7.063 6.688 1.00 78.25 283 LEU A O 1
ATOM 2222 N N . SER A 1 284 ? 1.925 -5.514 7.299 1.00 77.88 284 SER A N 1
ATOM 2223 C CA . SER A 1 284 ? 1.255 -5.283 8.583 1.00 77.88 284 SER A CA 1
ATOM 2224 C C . SER A 1 284 ? -0.003 -4.424 8.447 1.00 77.88 284 SER A C 1
ATOM 2226 O O . SER A 1 284 ? -0.789 -4.365 9.385 1.00 77.88 284 SER A O 1
ATOM 2228 N N . MET A 1 285 ? -0.237 -3.770 7.305 1.00 83.50 285 MET A N 1
ATOM 2229 C CA . MET A 1 285 ? -1.321 -2.798 7.181 1.00 83.50 285 MET A CA 1
ATOM 2230 C C . MET A 1 285 ? -2.728 -3.398 7.393 1.00 83.50 285 MET A C 1
ATOM 2232 O O . MET A 1 285 ? -3.517 -2.797 8.127 1.00 83.50 285 MET A O 1
ATOM 2236 N N . PRO A 1 286 ? -3.065 -4.594 6.862 1.00 84.00 286 PRO A N 1
ATOM 2237 C CA . PRO A 1 286 ? -4.282 -5.312 7.250 1.00 84.00 286 PRO A CA 1
ATOM 2238 C C . PRO A 1 286 ? -4.441 -5.474 8.764 1.00 84.00 286 PRO A C 1
ATOM 2240 O O . PRO A 1 286 ? -5.529 -5.250 9.293 1.00 84.00 286 PRO A O 1
ATOM 2243 N N . TRP A 1 287 ? -3.352 -5.811 9.456 1.00 84.25 287 TRP A N 1
ATOM 2244 C CA . TRP A 1 287 ? -3.328 -6.005 10.902 1.00 84.25 287 TRP A CA 1
ATOM 2245 C C . TRP A 1 287 ? -3.440 -4.690 11.681 1.00 84.25 287 TRP A C 1
ATOM 2247 O O . TRP A 1 287 ? -4.234 -4.604 12.612 1.00 84.25 287 TRP A O 1
ATOM 2257 N N . ILE A 1 288 ? -2.722 -3.641 11.270 1.00 82.56 288 ILE A N 1
ATOM 2258 C CA . ILE A 1 288 ? -2.807 -2.304 11.874 1.00 82.56 288 ILE A CA 1
ATOM 2259 C C . ILE A 1 288 ? -4.232 -1.767 11.767 1.00 82.56 288 ILE A C 1
ATOM 2261 O O . ILE A 1 288 ? -4.764 -1.282 12.760 1.00 82.56 288 ILE A O 1
ATOM 2265 N N . LEU A 1 289 ? -4.882 -1.881 10.604 1.00 85.12 289 LEU A N 1
ATOM 2266 C CA . LEU A 1 289 ? -6.273 -1.444 10.465 1.00 85.12 289 LEU A CA 1
ATOM 2267 C C . LEU A 1 289 ? -7.226 -2.237 11.358 1.00 85.12 289 LEU A C 1
ATOM 2269 O O . LEU A 1 289 ? -8.103 -1.641 11.972 1.00 85.12 289 LEU A O 1
ATOM 2273 N N . ASP A 1 290 ? -7.058 -3.554 11.453 1.00 85.38 290 ASP A N 1
ATOM 2274 C CA . ASP A 1 290 ? -7.870 -4.388 12.344 1.00 85.38 290 ASP A CA 1
ATOM 2275 C C . ASP A 1 290 ? -7.661 -4.025 13.830 1.00 85.38 290 ASP A C 1
ATOM 2277 O O . ASP A 1 290 ? -8.615 -3.954 14.608 1.00 85.38 290 ASP A O 1
ATOM 2281 N N . LEU A 1 291 ? -6.426 -3.712 14.232 1.00 84.56 291 LEU A N 1
ATOM 2282 C CA . LEU A 1 291 ? -6.137 -3.196 15.570 1.00 84.56 291 LEU A CA 1
ATOM 2283 C C . LEU A 1 291 ? -6.763 -1.822 15.800 1.00 84.56 291 LEU A C 1
ATOM 2285 O O . LEU A 1 291 ? -7.389 -1.609 16.834 1.00 84.56 291 LEU A O 1
ATOM 2289 N N . LEU A 1 292 ? -6.639 -0.897 14.845 1.00 85.25 292 LEU A N 1
ATOM 2290 C CA . LEU A 1 292 ? -7.266 0.421 14.935 1.00 85.25 292 LEU A CA 1
ATOM 2291 C C . LEU A 1 292 ? -8.783 0.289 15.085 1.00 85.25 292 LEU A C 1
ATOM 2293 O O . LEU A 1 292 ? -9.364 0.954 15.938 1.00 85.25 292 LEU A O 1
ATOM 2297 N N . GLN A 1 293 ? -9.412 -0.642 14.367 1.00 84.75 293 GLN A N 1
ATOM 2298 C CA . GLN A 1 293 ? -10.843 -0.903 14.506 1.00 84.75 293 GLN A CA 1
ATOM 2299 C C . GLN A 1 293 ? -11.252 -1.284 15.928 1.00 84.75 293 GLN A C 1
ATOM 2301 O O . GLN A 1 293 ? -12.281 -0.823 16.424 1.00 84.75 293 GLN A O 1
ATOM 2306 N N . ARG A 1 294 ? -10.432 -2.099 16.598 1.00 84.25 294 ARG A N 1
ATOM 2307 C CA . ARG A 1 294 ? -10.645 -2.511 17.991 1.00 84.25 294 ARG A CA 1
ATOM 2308 C C . ARG A 1 294 ? -10.294 -1.410 18.995 1.00 84.25 294 ARG A C 1
ATOM 2310 O O . ARG A 1 294 ? -10.971 -1.274 20.011 1.00 84.25 294 ARG A O 1
ATOM 2317 N N . GLY A 1 295 ? -9.240 -0.641 18.726 1.00 82.19 295 GLY A N 1
ATOM 2318 C CA . GLY A 1 295 ? -8.660 0.327 19.658 1.00 82.19 295 GLY A CA 1
ATOM 2319 C C . GLY A 1 295 ? -9.304 1.713 19.633 1.00 82.19 295 GLY A C 1
ATOM 2320 O O . GLY A 1 295 ? -9.371 2.365 20.676 1.00 82.19 295 GLY A O 1
ATOM 2321 N N . VAL A 1 296 ? -9.810 2.167 18.480 1.00 86.12 296 VAL A N 1
ATOM 2322 C CA . VAL A 1 296 ? -10.389 3.512 18.304 1.00 86.12 296 VAL A CA 1
ATOM 2323 C C . VAL A 1 296 ? -11.546 3.803 19.271 1.00 86.12 296 VAL A C 1
ATOM 2325 O O . VAL A 1 296 ? -11.528 4.882 19.858 1.00 86.12 296 VAL A O 1
ATOM 2328 N N . PRO A 1 297 ? -12.497 2.888 19.549 1.00 84.31 297 PRO A N 1
ATOM 2329 C CA . PRO A 1 297 ? -13.568 3.162 20.513 1.00 84.31 297 PRO A CA 1
ATOM 2330 C C . PRO A 1 297 ? -13.053 3.419 21.940 1.00 84.31 297 PRO A C 1
ATOM 2332 O O . PRO A 1 297 ? -13.512 4.341 22.623 1.00 84.31 297 PRO A O 1
ATOM 2335 N N . ALA A 1 298 ? -12.067 2.633 22.390 1.00 81.12 298 ALA A N 1
ATOM 2336 C CA . ALA A 1 298 ? -11.449 2.788 23.709 1.00 81.12 298 ALA A CA 1
ATOM 2337 C C . ALA A 1 298 ? -10.625 4.084 23.790 1.00 81.12 298 ALA A C 1
ATOM 2339 O O . ALA A 1 298 ? -10.743 4.846 24.752 1.00 81.12 298 ALA A O 1
ATOM 2340 N N . ALA A 1 299 ? -9.860 4.369 22.737 1.00 78.88 299 ALA A N 1
ATOM 2341 C CA . ALA A 1 299 ? -9.127 5.614 22.552 1.00 78.88 299 ALA A CA 1
ATOM 2342 C C . ALA A 1 299 ? -10.051 6.843 22.566 1.00 78.88 299 ALA A C 1
ATOM 2344 O O . ALA A 1 299 ? -9.788 7.813 23.270 1.00 78.88 299 ALA A O 1
ATOM 2345 N N . ALA A 1 300 ? -11.179 6.790 21.853 1.00 80.75 300 ALA A N 1
ATOM 2346 C CA . ALA A 1 300 ? -12.181 7.851 21.816 1.00 80.75 300 ALA A CA 1
ATOM 2347 C C . ALA A 1 300 ? -12.815 8.102 23.184 1.00 80.75 300 ALA A C 1
ATOM 2349 O O . ALA A 1 300 ? -13.069 9.247 23.560 1.00 80.75 300 ALA A O 1
ATOM 2350 N N . HIS A 1 301 ? -13.063 7.043 23.956 1.00 81.25 301 HIS A N 1
ATOM 2351 C CA . HIS A 1 301 ? -13.529 7.183 25.328 1.00 81.25 301 HIS A CA 1
ATOM 2352 C C . HIS A 1 301 ? -12.486 7.881 26.218 1.00 81.25 301 HIS A C 1
ATOM 2354 O O . HIS A 1 301 ? -12.833 8.851 26.889 1.00 81.25 301 HIS A O 1
ATOM 2360 N N . ALA A 1 302 ? -11.217 7.466 26.157 1.00 76.38 302 ALA A N 1
ATOM 2361 C CA . ALA A 1 302 ? -10.125 8.095 26.908 1.00 76.38 302 ALA A CA 1
ATOM 2362 C C . ALA A 1 302 ? -9.871 9.559 26.493 1.00 76.38 302 ALA A C 1
ATOM 2364 O O . ALA A 1 302 ? -9.646 10.427 27.337 1.00 76.38 302 ALA A O 1
ATOM 2365 N N . ALA A 1 303 ? -9.973 9.861 25.197 1.00 73.75 303 ALA A N 1
ATOM 2366 C CA . ALA A 1 303 ? -9.839 11.210 24.658 1.00 73.75 303 ALA A CA 1
ATOM 2367 C C . ALA A 1 303 ? -10.928 12.157 25.192 1.00 73.75 303 ALA A C 1
ATOM 2369 O O . ALA A 1 303 ? -10.648 13.315 25.500 1.00 73.75 303 ALA A O 1
ATOM 2370 N N . ARG A 1 304 ? -12.166 11.668 25.346 1.00 76.94 304 ARG A N 1
ATOM 2371 C CA . ARG A 1 304 ? -13.279 12.452 25.909 1.00 76.94 304 ARG A CA 1
ATOM 2372 C C . ARG A 1 304 ? -13.103 12.755 27.397 1.00 76.94 304 ARG A C 1
ATOM 2374 O O . ARG A 1 304 ? -13.585 13.787 27.854 1.00 76.94 304 ARG A O 1
ATOM 2381 N N . THR A 1 305 ? -12.430 11.883 28.144 1.00 78.31 305 THR A N 1
ATOM 2382 C CA . THR A 1 305 ? -12.253 12.030 29.597 1.00 78.31 305 THR A CA 1
ATOM 2383 C C . THR A 1 305 ? -10.964 12.755 29.985 1.00 78.31 305 THR A C 1
ATOM 2385 O O . THR A 1 305 ? -10.880 13.277 31.094 1.00 78.31 305 THR A O 1
ATOM 2388 N N . SER A 1 306 ? -9.975 12.857 29.087 1.00 72.50 306 SER A N 1
ATOM 2389 C CA . SER A 1 306 ? -8.686 13.494 29.374 1.00 72.50 306 SER A CA 1
ATOM 2390 C C . SER A 1 306 ? -8.184 14.390 28.235 1.00 72.50 306 SER A C 1
ATOM 2392 O O . SER A 1 306 ? -7.840 13.932 27.145 1.00 72.50 306 SER A O 1
ATOM 2394 N N . ARG A 1 307 ? -8.032 15.695 28.515 1.00 64.94 307 ARG A N 1
ATOM 2395 C CA . ARG A 1 307 ? -7.394 16.653 27.586 1.00 64.94 307 ARG A CA 1
ATOM 2396 C C . ARG A 1 307 ? -5.914 16.336 27.335 1.00 64.94 307 ARG A C 1
ATOM 2398 O O . ARG A 1 307 ? -5.417 16.599 26.244 1.00 64.94 307 ARG A O 1
ATOM 2405 N N . LEU A 1 308 ? -5.231 15.721 28.305 1.00 67.12 308 LEU A N 1
ATOM 2406 C CA . LEU A 1 308 ? -3.824 15.314 28.187 1.00 67.12 308 LEU A CA 1
ATOM 2407 C C . LEU A 1 308 ? -3.622 14.194 27.161 1.00 67.12 308 LEU A C 1
ATOM 2409 O O . LEU A 1 308 ? -2.531 14.050 26.619 1.00 67.12 308 LEU A O 1
ATOM 2413 N N . TRP A 1 309 ? -4.674 13.436 26.851 1.00 67.25 309 TRP A N 1
ATOM 2414 C CA . TRP A 1 309 ? -4.612 12.320 25.910 1.00 67.25 309 TRP A CA 1
ATOM 2415 C C . TRP A 1 309 ? -4.306 12.781 24.477 1.00 67.25 309 TRP A C 1
ATOM 2417 O O . TRP A 1 309 ? -3.473 12.192 23.793 1.00 67.25 309 TRP A O 1
ATOM 2427 N N . HIS A 1 310 ? -4.911 13.895 24.054 1.00 61.78 310 HIS A N 1
ATOM 2428 C CA . HIS A 1 310 ? -4.676 14.489 22.737 1.00 61.78 310 HIS A CA 1
ATOM 2429 C C . HIS A 1 310 ? -3.237 15.002 22.606 1.00 61.78 310 HIS A C 1
ATOM 2431 O O . HIS A 1 310 ? -2.561 14.696 21.628 1.00 61.78 310 HIS A O 1
ATOM 2437 N N . ALA A 1 311 ? -2.750 15.733 23.614 1.00 60.44 311 ALA A N 1
ATOM 2438 C CA . ALA A 1 311 ? -1.380 16.239 23.637 1.00 60.44 311 ALA A CA 1
ATOM 2439 C C . ALA A 1 311 ? -0.355 15.095 23.675 1.00 60.44 311 ALA A C 1
ATOM 2441 O O . ALA A 1 311 ? 0.623 15.127 22.935 1.00 60.44 311 ALA A O 1
ATOM 2442 N N . GLY A 1 312 ? -0.614 14.058 24.480 1.00 65.44 312 GLY A N 1
ATOM 2443 C CA . GLY A 1 312 ? 0.230 12.872 24.581 1.00 65.44 312 GLY A CA 1
ATOM 2444 C C . GLY A 1 312 ? 0.338 12.111 23.263 1.00 65.44 312 GLY A C 1
ATOM 2445 O O . GLY A 1 312 ? 1.438 11.753 22.868 1.00 65.44 312 GLY A O 1
ATOM 2446 N N . ILE A 1 313 ? -0.764 11.921 22.534 1.00 64.25 313 ILE A N 1
ATOM 2447 C CA . ILE A 1 313 ? -0.727 11.232 21.235 1.00 64.25 313 ILE A CA 1
ATOM 2448 C C . ILE A 1 313 ? -0.104 12.080 20.143 1.00 64.25 313 ILE A C 1
ATOM 2450 O O . ILE A 1 313 ? 0.632 11.544 19.328 1.00 64.25 313 ILE A O 1
ATOM 2454 N N . ILE A 1 314 ? -0.352 13.388 20.127 1.00 63.22 314 ILE A N 1
ATOM 2455 C CA . ILE A 1 314 ? 0.318 14.283 19.180 1.00 63.22 314 ILE A CA 1
ATOM 2456 C C . ILE A 1 314 ? 1.834 14.258 19.428 1.00 63.22 314 ILE A C 1
ATOM 2458 O O . ILE A 1 314 ? 2.601 14.102 18.484 1.00 63.22 314 ILE A O 1
ATOM 2462 N N . LEU A 1 315 ? 2.277 14.311 20.689 1.00 61.84 315 LEU A N 1
ATOM 2463 C CA . LEU A 1 315 ? 3.689 14.150 21.052 1.00 61.84 315 LEU A CA 1
ATOM 2464 C C . LEU A 1 315 ? 4.232 12.771 20.642 1.00 61.84 315 LEU A C 1
ATOM 2466 O O . LEU A 1 315 ? 5.294 12.691 20.029 1.00 61.84 315 LEU A O 1
ATOM 2470 N N . LEU A 1 316 ? 3.483 11.697 20.900 1.00 62.31 316 LEU A N 1
ATOM 2471 C CA . LEU A 1 316 ? 3.836 10.331 20.494 1.00 62.31 316 LEU A CA 1
ATOM 2472 C C . LEU A 1 316 ? 3.767 10.103 18.980 1.00 62.31 316 LEU A C 1
ATOM 2474 O O . LEU A 1 316 ? 4.366 9.149 18.510 1.00 62.31 316 LEU A O 1
ATOM 2478 N N . ALA A 1 317 ? 3.076 10.944 18.212 1.00 58.31 317 ALA A N 1
ATOM 2479 C CA . ALA A 1 317 ? 3.107 10.922 16.752 1.00 58.31 317 ALA A CA 1
ATOM 2480 C C . ALA A 1 317 ? 4.325 11.659 16.182 1.00 58.31 317 ALA A C 1
ATOM 2482 O O . ALA A 1 317 ? 4.778 11.356 15.084 1.00 58.31 317 ALA A O 1
ATOM 2483 N N . ILE A 1 318 ? 4.890 12.597 16.944 1.00 57.84 318 ILE A N 1
ATOM 2484 C CA . ILE A 1 318 ? 6.058 13.386 16.541 1.00 57.84 318 ILE A CA 1
ATOM 2485 C C . ILE A 1 318 ? 7.376 12.694 16.949 1.00 57.84 318 ILE A C 1
ATOM 2487 O O . ILE A 1 318 ? 8.365 12.763 16.218 1.00 57.84 318 ILE A O 1
ATOM 2491 N N . MET A 1 319 ? 7.419 12.008 18.099 1.00 52.72 319 MET A N 1
ATOM 2492 C CA . MET A 1 319 ? 8.654 11.415 18.651 1.00 52.72 319 MET A CA 1
ATOM 2493 C C . MET A 1 319 ? 9.246 10.203 17.894 1.00 52.72 319 MET A C 1
ATOM 2495 O O . MET A 1 319 ? 10.473 10.166 17.754 1.00 52.72 319 MET A O 1
ATOM 2499 N N . PRO A 1 320 ? 8.467 9.219 17.395 1.00 51.06 320 PRO A N 1
ATOM 2500 C CA . PRO A 1 320 ? 8.990 8.059 16.662 1.00 51.06 320 PRO A CA 1
ATOM 2501 C C . PRO A 1 320 ? 9.809 8.477 15.441 1.00 51.06 320 PRO A C 1
ATOM 2503 O O . PRO A 1 320 ? 10.828 7.866 15.110 1.00 51.06 320 PRO A O 1
ATOM 2506 N N . SER A 1 321 ? 9.403 9.578 14.817 1.00 48.00 321 SER A N 1
ATOM 2507 C CA . SER A 1 321 ? 9.999 10.066 13.590 1.00 48.00 321 SER A CA 1
ATOM 2508 C C . SER A 1 321 ? 11.394 10.662 13.770 1.00 48.00 321 SER A C 1
ATOM 2510 O O . SER A 1 321 ? 12.223 10.587 12.866 1.00 48.00 321 SER A O 1
ATOM 2512 N N . ALA A 1 322 ? 11.708 11.187 14.958 1.00 42.31 322 ALA A N 1
ATOM 2513 C CA . ALA A 1 322 ? 13.037 11.711 15.272 1.00 42.31 322 ALA A CA 1
ATOM 2514 C C . ALA A 1 322 ? 14.098 10.600 15.439 1.00 42.31 322 ALA A C 1
ATOM 2516 O O . ALA A 1 322 ? 15.292 10.841 15.232 1.00 42.31 322 ALA A O 1
ATOM 2517 N N . GLN A 1 323 ? 13.685 9.378 15.800 1.00 42.53 323 GLN A N 1
ATOM 2518 C CA . GLN A 1 323 ? 14.595 8.239 15.978 1.00 42.53 323 GLN A CA 1
ATOM 2519 C C . GLN A 1 323 ? 14.897 7.513 14.661 1.00 42.53 323 GLN A C 1
ATOM 2521 O O . GLN A 1 323 ? 16.054 7.169 14.425 1.00 42.53 323 GLN A O 1
ATOM 2526 N N . LEU A 1 324 ? 13.908 7.352 13.772 1.00 47.06 324 LEU A N 1
ATOM 2527 C CA . LEU A 1 324 ? 14.116 6.784 12.431 1.00 47.06 324 LEU A CA 1
ATOM 2528 C C . LEU A 1 324 ? 14.963 7.697 11.533 1.00 47.06 324 LEU A C 1
ATOM 2530 O O . LEU A 1 324 ? 15.876 7.203 10.875 1.00 47.06 324 LEU A O 1
ATOM 2534 N N . ILE A 1 325 ? 14.767 9.024 11.597 1.00 43.78 325 ILE A N 1
ATOM 2535 C CA . ILE A 1 325 ? 15.648 9.999 10.924 1.00 43.78 325 ILE A CA 1
ATOM 2536 C C . ILE A 1 325 ? 17.092 9.860 11.421 1.00 43.78 325 ILE A C 1
ATOM 2538 O O . ILE A 1 325 ? 18.022 9.855 10.622 1.00 43.78 325 ILE A O 1
ATOM 2542 N N . ASN A 1 326 ? 17.309 9.687 12.729 1.00 36.00 326 ASN A N 1
ATOM 2543 C CA . ASN A 1 326 ? 18.656 9.461 13.259 1.00 36.00 326 ASN A CA 1
ATOM 2544 C C . ASN A 1 326 ? 19.268 8.132 12.793 1.00 36.00 326 ASN A C 1
ATOM 2546 O O . ASN A 1 326 ? 20.483 8.069 12.610 1.00 36.00 326 ASN A O 1
ATOM 2550 N N . PHE A 1 327 ? 18.455 7.092 12.591 1.00 40.72 327 PHE A N 1
ATOM 2551 C CA . PHE A 1 327 ? 18.920 5.784 12.131 1.00 40.72 327 PHE A CA 1
ATOM 2552 C C . PHE A 1 327 ? 19.254 5.778 10.631 1.00 40.72 327 PHE A C 1
ATOM 2554 O O . PHE A 1 327 ? 20.270 5.211 10.247 1.00 40.72 327 PHE A O 1
ATOM 2561 N N . GLU A 1 328 ? 18.484 6.467 9.783 1.00 42.75 328 GLU A N 1
ATOM 2562 C CA . GLU A 1 328 ? 18.770 6.584 8.343 1.00 42.75 328 GLU A CA 1
ATOM 2563 C C . GLU A 1 328 ? 19.852 7.618 8.018 1.00 42.75 328 GLU A C 1
ATOM 2565 O O . GLU A 1 328 ? 20.727 7.341 7.197 1.00 42.75 328 GLU A O 1
ATOM 2570 N N . VAL A 1 329 ? 19.866 8.782 8.680 1.00 38.97 329 VAL A N 1
ATOM 2571 C CA . VAL A 1 329 ? 20.906 9.809 8.466 1.00 38.97 329 VAL A CA 1
ATOM 2572 C C . VAL A 1 329 ? 22.269 9.309 8.946 1.00 38.97 329 VAL A C 1
ATOM 2574 O O . VAL A 1 329 ? 23.287 9.621 8.327 1.00 38.97 329 VAL A O 1
ATOM 2577 N N . LYS A 1 330 ? 22.314 8.498 10.013 1.00 34.62 330 LYS A N 1
ATOM 2578 C CA . LYS A 1 330 ? 23.551 7.825 10.431 1.00 34.62 330 LYS A CA 1
ATOM 2579 C C . LYS A 1 330 ? 23.817 6.531 9.670 1.00 34.62 330 LYS A C 1
ATOM 2581 O O . LYS A 1 330 ? 24.983 6.252 9.463 1.00 34.62 330 LYS A O 1
ATOM 2586 N N . GLY A 1 331 ? 22.808 5.773 9.243 1.00 36.91 331 GLY A N 1
ATOM 2587 C CA . GLY A 1 331 ? 22.973 4.501 8.525 1.00 36.91 331 GLY A CA 1
ATOM 2588 C C . GLY A 1 331 ? 23.450 4.660 7.080 1.00 36.91 331 GLY A C 1
ATOM 2589 O O . GLY A 1 331 ? 24.372 3.967 6.664 1.00 36.91 331 GLY A O 1
ATOM 2590 N N . SER A 1 332 ? 22.896 5.626 6.339 1.00 37.78 332 SER A N 1
ATOM 2591 C CA . SER A 1 332 ? 23.384 5.989 4.997 1.00 37.78 332 SER A CA 1
ATOM 2592 C C . SER A 1 332 ? 24.810 6.545 5.047 1.00 37.78 332 SER A C 1
ATOM 2594 O O . SER A 1 332 ? 25.654 6.158 4.249 1.00 37.78 332 SER A O 1
ATOM 2596 N N . ARG A 1 333 ? 25.129 7.370 6.057 1.00 36.28 333 ARG A N 1
ATOM 2597 C CA . ARG A 1 333 ? 26.494 7.877 6.268 1.00 36.28 333 ARG A CA 1
ATOM 2598 C C . ARG A 1 333 ? 27.447 6.851 6.883 1.00 36.28 3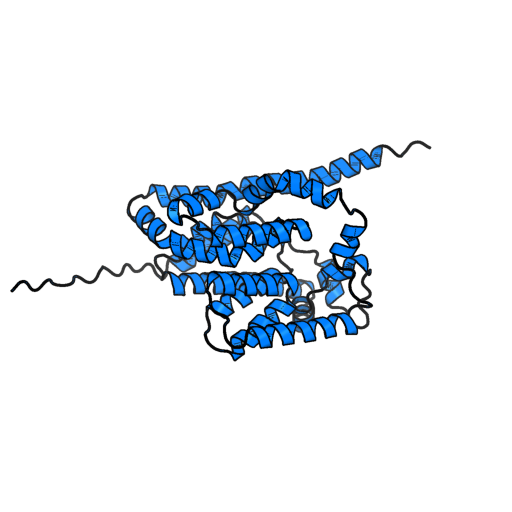33 ARG A C 1
ATOM 2600 O O . ARG A 1 333 ? 28.645 6.969 6.666 1.00 36.28 333 ARG A O 1
ATOM 2607 N N . SER A 1 334 ? 26.983 5.877 7.668 1.00 36.44 334 SER A N 1
ATOM 2608 C CA . SER A 1 334 ? 27.862 4.885 8.300 1.00 36.44 334 SER A CA 1
ATOM 2609 C C . SER A 1 334 ? 28.256 3.789 7.331 1.00 36.44 334 SER A C 1
ATOM 2611 O O . SER A 1 334 ? 29.408 3.389 7.371 1.00 36.44 334 SER A O 1
ATOM 2613 N N . LEU A 1 335 ? 27.374 3.350 6.429 1.00 37.03 335 LEU A N 1
ATOM 2614 C CA . LEU A 1 335 ? 27.762 2.426 5.366 1.00 37.03 335 LEU A CA 1
ATOM 2615 C C . LEU A 1 335 ? 28.713 3.107 4.386 1.00 37.03 335 LEU A C 1
ATOM 2617 O O . LEU A 1 335 ? 29.763 2.539 4.120 1.00 37.03 335 LEU A O 1
ATOM 2621 N N . ASP A 1 336 ? 28.463 4.350 3.968 1.00 41.19 336 ASP A N 1
ATOM 2622 C CA . ASP A 1 336 ? 29.426 5.084 3.139 1.00 41.19 336 ASP A CA 1
ATOM 2623 C C . ASP A 1 336 ? 30.762 5.305 3.873 1.00 41.19 336 ASP A C 1
ATOM 2625 O O . ASP A 1 336 ? 31.814 5.062 3.294 1.00 41.19 336 ASP A O 1
ATOM 2629 N N . ASN A 1 337 ? 30.765 5.640 5.170 1.00 34.53 337 ASN A N 1
ATOM 2630 C CA . ASN A 1 337 ? 32.001 5.798 5.953 1.00 34.53 337 ASN A CA 1
ATOM 2631 C C . ASN A 1 337 ? 32.716 4.473 6.265 1.00 34.53 337 ASN A C 1
ATOM 2633 O O . ASN A 1 337 ? 33.941 4.457 6.307 1.00 34.53 337 ASN A O 1
ATOM 2637 N N . ILE A 1 338 ? 31.999 3.363 6.461 1.00 36.50 338 ILE A N 1
ATOM 2638 C CA . ILE A 1 338 ? 32.580 2.024 6.654 1.00 36.50 338 ILE A CA 1
ATOM 2639 C C . ILE A 1 338 ? 33.144 1.515 5.326 1.00 36.50 338 ILE A C 1
ATOM 2641 O O . ILE A 1 338 ? 34.252 0.995 5.301 1.00 36.50 338 ILE A O 1
ATOM 2645 N N . THR A 1 339 ? 32.451 1.734 4.208 1.00 40.41 339 THR A N 1
ATOM 2646 C CA . THR A 1 339 ? 32.938 1.373 2.867 1.00 40.41 339 THR A CA 1
ATOM 2647 C C . THR A 1 339 ? 34.119 2.257 2.453 1.00 40.41 339 THR A C 1
ATOM 2649 O O . THR A 1 339 ? 35.068 1.768 1.849 1.00 40.41 339 THR A O 1
ATOM 2652 N N . MET A 1 340 ? 34.131 3.535 2.848 1.00 38.66 340 MET A N 1
ATOM 2653 C CA . MET A 1 340 ? 35.253 4.453 2.628 1.00 38.66 340 MET A CA 1
ATOM 2654 C C . MET A 1 340 ? 36.438 4.162 3.569 1.00 38.66 340 MET A C 1
ATOM 2656 O O . MET A 1 340 ? 37.583 4.282 3.145 1.00 38.66 340 MET A O 1
ATOM 2660 N N . MET A 1 341 ? 36.197 3.705 4.805 1.00 31.80 341 MET A N 1
ATOM 2661 C CA . MET A 1 341 ? 37.250 3.232 5.719 1.00 31.80 341 MET A CA 1
ATOM 2662 C C . MET A 1 341 ? 37.829 1.873 5.304 1.00 31.80 341 MET A C 1
ATOM 2664 O O . MET A 1 341 ? 39.033 1.675 5.419 1.00 31.80 341 MET A O 1
ATOM 2668 N N . LEU A 1 342 ? 37.012 0.955 4.781 1.00 38.19 342 LEU A N 1
ATOM 2669 C CA . LEU A 1 342 ? 37.465 -0.352 4.289 1.00 38.19 342 LEU A CA 1
ATOM 2670 C C . LEU A 1 342 ? 38.097 -0.262 2.887 1.00 38.19 342 LEU A C 1
ATOM 2672 O O . LEU A 1 342 ? 39.029 -1.001 2.588 1.00 38.19 342 LEU A O 1
ATOM 2676 N N . GLY A 1 343 ? 37.661 0.686 2.051 1.00 37.38 343 GLY A N 1
ATOM 2677 C CA . GLY A 1 343 ? 38.252 0.980 0.739 1.00 37.38 343 GLY A CA 1
ATOM 2678 C C . GLY A 1 343 ? 39.553 1.793 0.793 1.00 37.38 343 GLY A C 1
ATOM 2679 O O . GLY A 1 343 ? 40.288 1.833 -0.193 1.00 37.38 343 GLY A O 1
ATOM 2680 N N . ALA A 1 344 ? 39.882 2.405 1.935 1.00 38.16 344 ALA A N 1
ATOM 2681 C CA . ALA A 1 344 ? 41.129 3.147 2.137 1.00 38.16 344 ALA A CA 1
ATOM 2682 C C . ALA A 1 344 ? 42.327 2.268 2.563 1.00 38.16 344 ALA A C 1
ATOM 2684 O O . ALA A 1 344 ? 43.438 2.779 2.666 1.00 38.16 344 ALA A O 1
ATOM 2685 N N . VAL A 1 345 ? 42.142 0.955 2.770 1.00 38.50 345 VAL A N 1
ATOM 2686 C CA . VAL A 1 345 ? 43.213 0.039 3.233 1.00 38.50 345 VAL A CA 1
ATOM 2687 C C . VAL A 1 345 ? 43.875 -0.752 2.087 1.00 38.50 345 VAL A C 1
ATOM 2689 O O . VAL A 1 345 ? 44.820 -1.501 2.313 1.00 38.50 345 VAL A O 1
ATOM 2692 N N . HIS A 1 346 ? 43.470 -0.558 0.827 1.00 37.00 346 HIS A N 1
ATOM 2693 C CA . HIS A 1 346 ? 44.119 -1.184 -0.342 1.00 37.00 346 HIS A CA 1
ATOM 2694 C C . HIS A 1 346 ? 44.625 -0.168 -1.370 1.00 37.00 346 HIS A C 1
ATOM 2696 O O . HIS A 1 346 ? 44.389 -0.277 -2.572 1.00 37.00 346 HIS A O 1
ATOM 2702 N N . LYS A 1 347 ? 45.381 0.822 -0.888 1.00 40.22 347 LYS A N 1
ATOM 2703 C CA . LYS A 1 347 ? 46.368 1.513 -1.722 1.00 40.22 347 LYS A CA 1
ATOM 2704 C C . LYS A 1 347 ? 47.698 1.620 -0.994 1.00 40.22 347 LYS A C 1
ATOM 2706 O O . LYS A 1 347 ? 47.948 2.590 -0.291 1.00 40.22 347 LYS A O 1
ATOM 2711 N N . THR A 1 348 ? 48.555 0.649 -1.261 1.00 31.77 348 THR A N 1
ATOM 2712 C CA . THR A 1 348 ? 50.011 0.818 -1.314 1.00 31.77 348 THR A CA 1
ATOM 2713 C C . THR A 1 348 ? 50.526 -0.090 -2.442 1.00 31.77 348 THR A C 1
ATOM 2715 O O . THR A 1 348 ? 49.877 -1.106 -2.690 1.00 31.77 348 THR A O 1
ATOM 2718 N N . PRO A 1 349 ? 51.567 0.348 -3.175 1.00 43.25 349 PRO A N 1
ATOM 2719 C CA . PRO A 1 349 ? 51.875 -0.031 -4.563 1.00 43.25 349 PRO A CA 1
ATOM 2720 C C . PRO A 1 349 ? 52.118 -1.516 -4.825 1.00 43.25 349 PRO A C 1
ATOM 2722 O O . PRO A 1 349 ? 52.597 -2.214 -3.902 1.00 43.25 349 PRO A O 1
#